Protein AF-A0A960YEF0-F1 (afdb_monomer)

pLDDT: mean 73.87, std 18.46, range [27.69, 93.06]

Radius of gyration: 26.6 Å; Cα contacts (8 Å, |Δi|>4): 154; chains: 1; bounding box: 78×54×59 Å

Solvent-accessible surface area (backbone atoms only — not comparable to full-atom values): 15861 Å² total; per-residue (Å²): 136,91,81,81,80,76,83,82,81,86,83,88,76,88,80,90,63,93,64,95,74,75,93,80,86,86,85,89,71,97,47,70,69,54,52,52,51,45,37,76,76,68,51,84,72,60,68,47,81,40,55,71,82,63,52,72,65,58,52,49,53,48,40,70,77,35,72,83,45,46,78,44,72,49,74,82,84,75,86,76,88,76,78,92,84,80,89,82,78,88,82,83,90,82,87,83,85,79,79,72,54,69,68,63,63,54,60,70,69,60,77,76,71,85,82,63,65,87,82,73,54,95,48,66,52,62,50,37,53,51,29,60,73,72,67,36,60,70,62,44,58,45,48,71,73,80,41,94,75,50,60,68,49,48,54,53,47,42,52,54,48,50,53,49,66,72,48,28,92,79,38,77,76,40,58,79,40,42,67,62,51,49,54,49,46,50,46,53,53,52,48,36,34,62,74,70,62,38,57,74,62,47,51,53,50,60,71,72,54,62,56,51,70,51,22,52,52,50,31,55,50,34,52,55,51,40,77,67,47,90,47,70,70,57,32,52,53,35,48,52,52,32,55,56,31,57,75,50,93

Nearest PDB structures (foldseek):
  1nul-assembly1_A-2  TM=4.709E-01  e=3.543E+00  Escherichia coli
  6kp5-assembly1_A-2  TM=5.194E-01  e=6.215E+00  Yersinia pestis
  6par-assembly3_E  TM=3.425E-01  e=9.352E+00  Novosphingobium aromaticivorans DSM 12444

Foldseek 3Di:
DDDDDDPDDDDDDDPVDPDPDDDDDDDDDPDLVVVVVVVVVPDDAQEAEEEPPDDPVSVVVCCVVPVNHHYHYDYDPDPDDDDDDDDDDDDDDDDDDDPPPPVVVVVVPPPPPPDCPVPPDPQLLVVLVVCVVVVVLVVNLCSLVVDPDALVSLVSSLVSLVVLLVCCVVDPVSVVCNVVSVLSSVLSVLSSCLRVVVLVVNVVVLVVADDPVSLVSLLVSLVSVLVVDPDPVNNVSSVVSNVSSVVRD

Mean predicted aligned error: 18.56 Å

Sequence (249 aa):
QHGGTRDIKYIYLNSGSESDVLPVIIYHFNTVKEIIKSSEEGNLFHHIVSDEGLHRNDMVTLKIRYPSINILILKKKIVTVQETKPKLQAIEDKDDSAVVDADKARAAEMATVNSNLNLHSENPVFLARIHLRDMELDKVKQLLFDFDLKSEDIAFIRTFLSVMLKNVNNKEELESNKDRVRTLDEIFRLAILIIDRNEDQFENELENGFSREVAYMVYTLLEKYQEQAVNIEEEIMLWEWKYRARRLM

Secondary structure (DSSP, 8-state):
-------PPP---------S---------SSHHHHHHHHHTT---SEEEEETTS-HHHHHHHHHH-TTPEEEEE---------------------------HHHHHHHHGGG--S-STTT---HHHHHHHHHHTT-HHHHHHHHHHS---HHHHHHHHHHHHHHHHTGGG-HHHHHHHHHHHHHHHHHHHHHHHHTT-HHHHHHHHHH---HHHHHHHHHHHHHHHHT--SHHHHHHHHHHHHHHHTT-

Structure (mmCIF, N/CA/C/O backbone):
data_AF-A0A960YEF0-F1
#
_entry.id   AF-A0A960YEF0-F1
#
loop_
_atom_site.group_PDB
_atom_site.id
_atom_site.type_symbol
_atom_site.label_atom_id
_atom_site.label_alt_id
_atom_site.label_comp_id
_atom_site.label_asym_id
_atom_site.label_entity_id
_atom_site.label_seq_id
_atom_site.pdbx_PDB_ins_code
_atom_site.Cartn_x
_atom_site.Cartn_y
_atom_site.Cartn_z
_atom_site.occupancy
_atom_site.B_iso_or_equiv
_atom_site.auth_seq_id
_atom_site.auth_comp_id
_atom_site.auth_asym_id
_atom_site.auth_atom_id
_atom_site.pdbx_PDB_model_num
ATOM 1 N N . GLN A 1 1 ? 56.928 16.940 -15.065 1.00 38.47 1 GLN A N 1
ATOM 2 C CA . GLN A 1 1 ? 55.451 16.949 -15.051 1.00 38.47 1 GLN A CA 1
ATOM 3 C C . GLN A 1 1 ? 54.946 16.112 -16.222 1.00 38.47 1 GLN A C 1
ATOM 5 O O . GLN A 1 1 ? 55.478 16.262 -17.309 1.00 38.47 1 GLN A O 1
ATOM 10 N N . HIS A 1 2 ? 53.962 15.253 -15.926 1.00 41.44 2 HIS A N 1
ATOM 11 C CA . HIS A 1 2 ? 53.012 14.509 -16.777 1.00 41.44 2 HIS A CA 1
ATOM 12 C C . HIS A 1 2 ? 53.488 13.502 -17.842 1.00 41.44 2 HIS A C 1
ATOM 14 O O . HIS A 1 2 ? 54.082 13.848 -18.852 1.00 41.44 2 HIS A O 1
ATOM 20 N N . GLY A 1 3 ? 53.066 12.247 -17.638 1.00 33.12 3 GLY A N 1
ATOM 21 C CA . GLY A 1 3 ? 53.085 11.154 -18.612 1.00 33.12 3 GLY A CA 1
ATOM 22 C C . GLY A 1 3 ? 52.442 9.892 -18.026 1.00 33.12 3 GLY A C 1
ATOM 23 O O . GLY A 1 3 ? 53.078 8.849 -17.974 1.00 33.12 3 GLY A O 1
ATOM 24 N N . GLY A 1 4 ? 51.231 10.010 -17.467 1.00 39.34 4 GLY A N 1
ATOM 25 C CA . GLY A 1 4 ? 50.510 8.887 -16.863 1.00 39.34 4 GLY A CA 1
ATOM 26 C C . GLY A 1 4 ? 49.963 7.949 -17.935 1.00 39.34 4 GLY A C 1
ATOM 27 O O . GLY A 1 4 ? 48.992 8.284 -18.613 1.00 39.34 4 GLY A O 1
ATOM 28 N N . THR A 1 5 ? 50.588 6.787 -18.083 1.00 43.66 5 THR A N 1
ATOM 29 C CA . THR A 1 5 ? 50.082 5.641 -18.840 1.00 43.66 5 THR A CA 1
ATOM 30 C C . THR A 1 5 ? 48.682 5.296 -18.333 1.00 43.66 5 THR A C 1
ATOM 32 O O . THR A 1 5 ? 48.502 4.914 -17.179 1.00 43.66 5 THR A O 1
ATOM 35 N N . ARG A 1 6 ? 47.659 5.476 -19.174 1.00 49.44 6 ARG A N 1
ATOM 36 C CA . ARG A 1 6 ? 46.326 4.932 -18.898 1.00 49.44 6 ARG A CA 1
ATOM 37 C C . ARG A 1 6 ? 46.429 3.417 -19.046 1.00 49.44 6 ARG A C 1
ATOM 39 O O . ARG A 1 6 ? 46.576 2.937 -20.164 1.00 49.44 6 ARG A O 1
ATOM 46 N N . ASP A 1 7 ? 46.374 2.685 -17.938 1.00 62.00 7 ASP A N 1
ATOM 47 C CA . ASP A 1 7 ? 46.278 1.224 -17.952 1.00 62.00 7 ASP A CA 1
ATOM 48 C C . ASP A 1 7 ? 44.984 0.806 -18.663 1.00 62.00 7 ASP A C 1
ATOM 50 O O . ASP A 1 7 ? 43.884 0.903 -18.111 1.00 62.00 7 ASP A O 1
ATOM 54 N N . ILE A 1 8 ? 45.110 0.368 -19.915 1.00 69.50 8 ILE A N 1
ATOM 55 C CA . ILE A 1 8 ? 44.001 -0.185 -20.693 1.00 69.50 8 ILE A CA 1
ATOM 56 C C . ILE A 1 8 ? 43.702 -1.579 -20.138 1.00 69.50 8 ILE A C 1
ATOM 58 O O . ILE A 1 8 ? 44.560 -2.461 -20.154 1.00 69.50 8 ILE A O 1
ATOM 62 N N . LYS A 1 9 ? 42.480 -1.782 -19.639 1.00 65.88 9 LYS A N 1
ATOM 63 C CA . LYS A 1 9 ? 42.000 -3.083 -19.158 1.00 65.88 9 LYS A CA 1
ATOM 64 C C . LYS A 1 9 ? 41.126 -3.729 -20.224 1.00 65.88 9 LYS A C 1
ATOM 66 O O . LYS A 1 9 ? 40.209 -3.093 -20.734 1.00 65.88 9 LYS A O 1
ATOM 71 N N . TYR A 1 10 ? 41.401 -4.994 -20.519 1.00 76.44 10 TYR A N 1
ATOM 72 C CA . TYR A 1 10 ? 40.649 -5.787 -21.488 1.00 76.44 10 TYR A CA 1
ATOM 73 C C . TYR A 1 10 ? 39.654 -6.700 -20.767 1.00 76.44 10 TYR A C 1
ATOM 75 O O . TYR A 1 10 ? 39.983 -7.289 -19.737 1.00 76.44 10 TYR A O 1
ATOM 83 N N . ILE A 1 11 ? 38.444 -6.815 -21.317 1.00 71.00 11 ILE A N 1
ATOM 84 C CA . ILE A 1 11 ? 37.409 -7.757 -20.879 1.00 71.00 11 ILE A CA 1
ATOM 85 C C . ILE A 1 11 ? 37.202 -8.740 -22.026 1.00 71.00 11 ILE A C 1
ATOM 87 O O . ILE A 1 11 ? 36.947 -8.323 -23.153 1.00 71.00 11 ILE A O 1
ATOM 91 N N . TYR A 1 12 ? 37.306 -10.032 -21.734 1.00 76.12 12 TYR A N 1
ATOM 92 C CA . TYR A 1 12 ? 37.073 -11.090 -22.709 1.00 76.12 12 TYR A CA 1
ATOM 93 C C . TYR A 1 12 ? 35.674 -11.666 -22.491 1.00 76.12 12 TYR A C 1
ATOM 95 O O . TYR A 1 12 ? 35.350 -12.115 -21.392 1.00 76.12 12 TYR A O 1
ATOM 103 N N . LEU A 1 13 ? 34.847 -11.624 -23.534 1.00 75.38 13 LEU A N 1
ATOM 104 C CA . LEU A 1 13 ? 33.495 -12.179 -23.547 1.00 75.38 13 LEU A CA 1
ATOM 105 C C . LEU A 1 13 ? 33.499 -13.426 -24.422 1.00 75.38 13 LEU A C 1
ATOM 107 O O . LEU A 1 13 ? 33.978 -13.374 -25.554 1.00 75.38 13 LEU A O 1
ATOM 111 N N . ASN A 1 14 ? 32.969 -14.535 -23.915 1.00 70.38 14 ASN A N 1
ATOM 112 C CA . ASN A 1 14 ? 32.826 -15.736 -24.726 1.00 70.38 14 ASN A CA 1
ATOM 113 C C . ASN A 1 14 ? 31.579 -15.598 -25.611 1.00 70.38 14 ASN A C 1
ATOM 115 O O . ASN A 1 14 ? 30.474 -15.436 -25.096 1.00 70.38 14 ASN A O 1
ATOM 119 N N . SER A 1 15 ? 31.758 -15.638 -26.930 1.00 68.50 15 SER A N 1
ATOM 120 C CA . SER A 1 15 ? 30.662 -15.531 -27.898 1.00 68.50 15 SER A CA 1
ATOM 121 C C . SER A 1 15 ? 29.998 -16.875 -28.209 1.00 68.50 15 SER A C 1
ATOM 123 O O . SER A 1 15 ? 28.935 -16.884 -28.823 1.00 68.50 15 SER A O 1
ATOM 125 N N . GLY A 1 16 ? 30.607 -18.003 -27.814 1.00 67.06 16 GLY A N 1
ATOM 126 C CA . GLY A 1 16 ? 30.106 -19.348 -28.121 1.00 67.06 16 GLY A CA 1
ATOM 127 C C . GLY A 1 16 ? 30.093 -19.700 -29.616 1.00 67.06 16 GLY A C 1
ATOM 128 O O . GLY A 1 16 ? 29.500 -20.705 -29.989 1.00 67.06 16 GLY A O 1
ATOM 129 N N . SER A 1 17 ? 30.723 -18.881 -30.463 1.00 68.88 17 SER A N 1
ATOM 130 C CA . SER A 1 17 ? 30.812 -19.080 -31.910 1.00 68.88 17 SER A CA 1
ATOM 131 C C . SER A 1 17 ? 32.248 -19.413 -32.311 1.00 68.88 17 SER A C 1
ATOM 133 O O . SER A 1 17 ? 33.188 -18.814 -31.795 1.00 68.88 17 SER A O 1
ATOM 135 N N . GLU A 1 18 ? 32.409 -20.335 -33.262 1.00 75.94 18 GLU A N 1
ATOM 136 C CA . GLU A 1 18 ? 33.698 -20.705 -33.870 1.00 75.94 18 GLU A CA 1
ATOM 137 C C . GLU A 1 18 ? 34.175 -19.687 -34.926 1.00 75.94 18 GLU A C 1
ATOM 139 O O . GLU A 1 18 ? 35.154 -19.923 -35.627 1.00 75.94 18 GLU A O 1
ATOM 144 N N . SER A 1 19 ? 33.479 -18.556 -35.085 1.00 73.81 19 SER A N 1
ATOM 145 C CA . SER A 1 19 ? 33.880 -17.506 -36.025 1.00 73.81 19 SER A CA 1
ATOM 146 C C . SER A 1 19 ? 35.127 -16.753 -35.561 1.00 73.81 19 SER A C 1
ATOM 148 O O . SER A 1 19 ? 35.167 -16.229 -34.450 1.00 73.81 19 SER A O 1
ATOM 150 N N . ASP A 1 20 ? 36.084 -16.586 -36.475 1.00 70.94 20 ASP A N 1
ATOM 151 C CA . ASP A 1 20 ? 37.324 -15.833 -36.239 1.00 70.94 20 ASP A CA 1
ATOM 152 C C . ASP A 1 20 ? 37.087 -14.336 -35.965 1.00 70.94 20 ASP A C 1
ATOM 154 O O . ASP A 1 20 ? 37.866 -13.692 -35.262 1.00 70.94 20 ASP A O 1
ATOM 158 N N . VAL A 1 21 ? 36.012 -13.759 -36.520 1.00 76.94 21 VAL A N 1
ATOM 159 C CA . VAL A 1 21 ? 35.647 -12.344 -36.352 1.00 76.94 21 VAL A CA 1
ATOM 160 C C . VAL A 1 21 ? 34.133 -12.201 -36.236 1.00 76.94 21 VAL A C 1
ATOM 162 O O . VAL A 1 21 ? 33.385 -12.705 -37.071 1.00 76.94 21 VAL A O 1
ATOM 165 N N . LEU A 1 22 ? 33.682 -11.458 -35.224 1.00 74.31 22 LEU A N 1
ATOM 166 C CA . LEU A 1 22 ? 32.275 -11.121 -35.004 1.00 74.31 22 LEU A CA 1
ATOM 167 C C . LEU A 1 22 ? 32.111 -9.597 -34.944 1.00 74.31 22 LEU A C 1
ATOM 169 O O . LEU A 1 22 ? 32.824 -8.946 -34.175 1.00 74.31 22 LEU A O 1
ATOM 173 N N . PRO A 1 23 ? 31.183 -9.002 -35.715 1.00 76.06 23 PRO A N 1
ATOM 174 C CA . PRO A 1 23 ? 30.850 -7.595 -35.555 1.00 76.06 23 PRO A CA 1
ATOM 175 C C . PRO A 1 23 ? 30.161 -7.385 -34.200 1.00 76.06 23 PRO A C 1
ATOM 177 O O . PRO A 1 23 ? 29.156 -8.026 -33.896 1.00 76.06 23 PRO A O 1
ATOM 180 N N . VAL A 1 24 ? 30.702 -6.479 -33.384 1.00 77.06 24 VAL A N 1
ATOM 181 C CA . VAL A 1 24 ? 30.145 -6.121 -32.072 1.00 77.06 24 VAL A CA 1
ATOM 182 C C . VAL A 1 24 ? 29.567 -4.714 -32.146 1.00 77.06 24 VAL A C 1
ATOM 184 O O . VAL A 1 24 ? 30.255 -3.780 -32.554 1.00 77.06 24 VAL A O 1
ATOM 187 N N . ILE A 1 25 ? 28.314 -4.562 -31.720 1.00 82.81 25 ILE A N 1
ATOM 188 C CA . ILE A 1 25 ? 27.664 -3.259 -31.568 1.00 82.81 25 ILE A CA 1
ATOM 189 C C . ILE A 1 25 ? 27.642 -2.919 -30.080 1.00 82.81 25 ILE A C 1
ATOM 191 O O . ILE A 1 25 ? 27.177 -3.714 -29.263 1.00 82.81 25 ILE A O 1
ATOM 195 N N . ILE A 1 26 ? 28.166 -1.744 -29.732 1.00 85.62 26 ILE A N 1
ATOM 196 C CA . ILE A 1 26 ? 28.230 -1.259 -28.353 1.00 85.62 26 ILE A CA 1
ATOM 197 C C . ILE A 1 26 ? 27.276 -0.077 -28.219 1.00 85.62 26 ILE A C 1
ATOM 199 O O . ILE A 1 26 ? 27.408 0.918 -28.930 1.00 85.62 26 ILE A O 1
ATOM 203 N N . TYR A 1 27 ? 26.340 -0.189 -27.280 1.00 85.44 27 TYR A N 1
ATOM 204 C CA . TYR A 1 27 ? 25.453 0.897 -26.884 1.00 85.44 27 TYR A CA 1
ATOM 205 C C . TYR A 1 27 ? 25.847 1.404 -25.500 1.00 85.44 27 TYR A C 1
ATOM 207 O O . TYR A 1 27 ? 26.192 0.620 -24.615 1.00 85.44 27 TYR A O 1
ATOM 215 N N . HIS A 1 28 ? 25.777 2.719 -25.320 1.00 86.69 28 HIS A N 1
ATOM 216 C CA . HIS A 1 28 ? 26.035 3.373 -24.046 1.00 86.69 28 HIS A CA 1
ATOM 217 C C . HIS A 1 28 ? 24.734 3.960 -23.518 1.00 86.69 28 HIS A C 1
ATOM 219 O O . HIS A 1 28 ? 24.110 4.783 -24.183 1.00 86.69 28 HIS A O 1
ATOM 225 N N . PHE A 1 29 ? 24.359 3.539 -22.316 1.00 85.75 29 PHE A N 1
ATOM 226 C CA . PHE A 1 29 ? 23.181 4.023 -21.611 1.00 85.75 29 PHE A CA 1
ATOM 227 C C . PHE A 1 29 ? 23.608 4.551 -20.251 1.00 85.75 29 PHE A C 1
ATOM 229 O O . PHE A 1 29 ? 24.479 3.966 -19.603 1.00 85.75 29 PHE A O 1
ATOM 236 N N . ASN A 1 30 ? 22.998 5.652 -19.822 1.00 82.00 30 ASN A N 1
ATOM 237 C CA . ASN A 1 30 ? 23.306 6.253 -18.525 1.00 82.00 30 ASN A CA 1
ATOM 238 C C . ASN A 1 30 ? 22.403 5.698 -17.424 1.00 82.00 30 ASN A C 1
ATOM 240 O O . ASN A 1 30 ? 22.767 5.725 -16.250 1.00 82.00 30 ASN A O 1
ATOM 244 N N . THR A 1 31 ? 21.224 5.196 -17.798 1.00 82.19 31 THR A N 1
ATOM 245 C CA . THR A 1 31 ? 20.222 4.692 -16.860 1.00 82.19 31 THR A CA 1
ATOM 246 C C . THR A 1 31 ? 19.644 3.351 -17.303 1.00 82.19 31 THR A C 1
ATOM 248 O O . THR A 1 31 ? 19.575 3.023 -18.485 1.00 82.19 31 THR A O 1
ATOM 251 N N . VAL A 1 32 ? 19.164 2.565 -16.338 1.00 81.62 32 VAL A N 1
ATOM 252 C CA . VAL A 1 32 ? 18.516 1.268 -16.603 1.00 81.62 32 VAL A CA 1
ATOM 253 C C . VAL A 1 32 ? 17.181 1.450 -17.334 1.00 81.62 32 VAL A C 1
ATOM 255 O O . VAL A 1 32 ? 16.820 0.625 -18.173 1.00 81.62 32 VAL A O 1
ATOM 258 N N . LYS A 1 33 ? 16.477 2.565 -17.085 1.00 81.62 33 LYS A N 1
ATOM 259 C CA . LYS A 1 33 ? 15.232 2.921 -17.787 1.00 81.62 33 LYS A CA 1
ATOM 260 C C . LYS A 1 33 ? 15.470 3.077 -19.299 1.00 81.62 33 LYS A C 1
ATOM 262 O O . LYS A 1 33 ? 14.656 2.603 -20.087 1.00 81.62 33 LYS A O 1
ATOM 267 N N . GLU A 1 34 ? 16.605 3.648 -19.711 1.00 84.56 34 GLU A N 1
ATOM 268 C CA . GLU A 1 34 ? 16.995 3.744 -21.129 1.00 84.56 34 GLU A CA 1
ATOM 269 C C . GLU A 1 34 ? 17.266 2.374 -21.762 1.00 84.56 34 GLU A C 1
ATOM 271 O O . GLU A 1 34 ? 16.840 2.136 -22.890 1.00 84.56 34 GLU A O 1
ATOM 276 N N . ILE A 1 35 ? 17.913 1.456 -21.035 1.00 85.25 35 ILE A N 1
ATOM 277 C CA . ILE A 1 35 ? 18.160 0.082 -21.511 1.00 85.25 35 ILE A CA 1
ATOM 278 C C . ILE A 1 35 ? 16.831 -0.629 -21.771 1.00 85.25 35 ILE A C 1
ATOM 280 O O . ILE A 1 35 ? 16.648 -1.276 -22.801 1.00 85.25 35 ILE A O 1
ATOM 284 N N . ILE A 1 36 ? 15.890 -0.494 -20.835 1.00 83.12 36 ILE A N 1
ATOM 285 C CA . ILE A 1 36 ? 14.567 -1.105 -20.947 1.00 83.12 36 ILE A CA 1
ATOM 286 C C . ILE A 1 36 ? 13.817 -0.531 -22.152 1.00 83.12 36 ILE A C 1
ATOM 288 O O . ILE A 1 36 ? 13.349 -1.303 -22.985 1.00 83.12 36 ILE A O 1
ATOM 292 N N . LYS A 1 37 ? 13.783 0.798 -22.293 1.00 84.62 37 LYS A N 1
ATOM 293 C CA . LYS A 1 37 ? 13.140 1.469 -23.428 1.00 84.62 37 LYS A CA 1
ATOM 294 C C . LYS A 1 37 ? 13.756 1.060 -24.771 1.00 84.62 37 LYS A C 1
ATOM 296 O O . LYS A 1 37 ? 13.036 0.746 -25.709 1.00 84.62 37 LYS A O 1
ATOM 301 N N . SER A 1 38 ? 15.085 0.999 -24.858 1.00 84.94 38 SER A N 1
ATOM 302 C CA . SER A 1 38 ? 15.787 0.594 -26.084 1.00 84.94 38 SER A CA 1
ATOM 303 C C . SER A 1 38 ? 15.503 -0.863 -26.465 1.00 84.94 38 SER A C 1
ATOM 305 O O . SER A 1 38 ? 15.458 -1.198 -27.650 1.00 84.94 38 SER A O 1
ATOM 307 N N . SER A 1 39 ? 15.267 -1.727 -25.475 1.00 81.62 39 SER A N 1
ATOM 308 C CA . SER A 1 39 ? 14.839 -3.102 -25.725 1.00 81.62 39 SER A CA 1
ATOM 309 C C . SER A 1 39 ? 13.389 -3.194 -26.201 1.00 81.62 39 SER A C 1
ATOM 311 O O . SER A 1 39 ? 13.099 -3.986 -27.094 1.00 81.62 39 SER A O 1
ATOM 313 N N . GLU A 1 40 ? 12.492 -2.361 -25.665 1.00 80.62 40 GLU A N 1
ATOM 314 C CA . GLU A 1 40 ? 11.102 -2.242 -26.138 1.00 80.62 40 GLU A CA 1
ATOM 315 C C . GLU A 1 40 ? 11.035 -1.724 -27.586 1.00 80.62 40 GLU A C 1
ATOM 317 O O . GLU A 1 40 ? 10.169 -2.135 -28.353 1.00 80.62 40 GLU A O 1
ATOM 322 N N . GLU A 1 41 ? 12.007 -0.905 -27.994 1.00 83.62 41 GLU A N 1
ATOM 323 C CA . GLU A 1 41 ? 12.211 -0.462 -29.381 1.00 83.62 41 GLU A CA 1
ATOM 324 C C . GLU A 1 41 ? 12.821 -1.552 -30.295 1.00 83.62 41 GLU A C 1
ATOM 326 O O . GLU A 1 41 ? 13.028 -1.319 -31.485 1.00 83.62 41 GLU A O 1
ATOM 331 N N . GLY A 1 42 ? 13.081 -2.756 -29.769 1.00 79.19 42 GLY A N 1
ATOM 332 C CA . GLY A 1 42 ? 13.500 -3.932 -30.537 1.00 79.19 42 GLY A CA 1
ATOM 333 C C . GLY A 1 42 ? 15.000 -4.233 -30.519 1.00 79.19 42 GLY A C 1
ATOM 334 O O . GLY A 1 42 ? 15.438 -5.151 -31.214 1.00 79.19 42 GLY A O 1
ATOM 335 N N . ASN A 1 43 ? 15.805 -3.512 -29.732 1.00 80.69 43 ASN A N 1
ATOM 336 C CA . ASN A 1 43 ? 17.229 -3.820 -29.613 1.00 80.69 43 ASN A CA 1
ATOM 337 C C . ASN A 1 43 ? 17.459 -5.014 -28.675 1.00 80.69 43 ASN A C 1
ATOM 339 O O . ASN A 1 43 ? 16.989 -5.042 -27.535 1.00 80.69 43 ASN A O 1
ATOM 343 N N . LEU A 1 44 ? 18.217 -6.007 -29.149 1.00 77.50 44 LEU A N 1
ATOM 344 C CA . LEU A 1 44 ? 18.555 -7.206 -28.383 1.00 77.50 44 LEU A CA 1
ATOM 345 C C . LEU A 1 44 ? 19.963 -7.098 -27.801 1.00 77.50 44 LEU A C 1
ATOM 347 O O . LEU A 1 44 ? 20.949 -6.942 -28.524 1.00 77.50 44 LEU A O 1
ATOM 351 N N . PHE A 1 45 ? 20.060 -7.241 -26.483 1.00 81.75 45 PHE A N 1
ATOM 352 C CA . PHE A 1 45 ? 21.326 -7.217 -25.760 1.00 81.75 45 PHE A CA 1
ATOM 353 C C . PHE A 1 45 ? 21.717 -8.630 -25.335 1.00 81.75 45 PHE A C 1
ATOM 355 O O . PHE A 1 45 ? 20.885 -9.396 -24.859 1.00 81.75 45 PHE A O 1
ATOM 362 N N . HIS A 1 46 ? 22.998 -8.964 -25.472 1.00 82.12 46 HIS A N 1
ATOM 363 C CA . HIS A 1 46 ? 23.544 -10.247 -25.010 1.00 82.12 46 HIS A CA 1
ATOM 364 C C . HIS A 1 46 ? 24.355 -10.077 -23.722 1.00 82.12 46 HIS A C 1
ATOM 366 O O . HIS A 1 46 ? 24.308 -10.913 -22.820 1.00 82.12 46 HIS A O 1
ATOM 372 N N . HIS A 1 47 ? 25.081 -8.963 -23.628 1.00 84.62 47 HIS A N 1
ATOM 373 C CA . HIS A 1 47 ? 25.954 -8.641 -22.510 1.00 84.62 47 HIS A CA 1
ATOM 374 C C . HIS A 1 47 ? 25.676 -7.215 -22.044 1.00 84.62 47 HIS A C 1
ATOM 376 O O . HIS A 1 47 ? 25.609 -6.299 -22.861 1.00 84.62 47 HIS A O 1
ATOM 382 N N . ILE A 1 48 ? 25.543 -7.032 -20.733 1.00 86.62 48 ILE A N 1
ATOM 383 C CA . ILE A 1 48 ? 25.491 -5.720 -20.087 1.00 86.62 48 ILE A CA 1
ATOM 384 C C . ILE A 1 48 ? 26.747 -5.595 -19.235 1.00 86.62 48 ILE A C 1
ATOM 386 O O . ILE A 1 48 ? 26.968 -6.398 -18.332 1.00 86.62 48 ILE A O 1
ATOM 390 N N . VAL A 1 49 ? 27.570 -4.590 -19.518 1.00 84.25 49 VAL A N 1
ATOM 391 C CA . VAL A 1 49 ? 28.745 -4.262 -18.707 1.00 84.25 49 VAL A CA 1
ATOM 392 C C . VAL A 1 49 ? 28.420 -3.016 -17.907 1.00 84.25 49 VAL A C 1
ATOM 394 O O . VAL A 1 49 ? 28.057 -1.995 -18.484 1.00 84.25 49 VAL A O 1
ATOM 397 N N . SER A 1 50 ? 28.558 -3.095 -16.589 1.00 83.12 50 SER A N 1
ATOM 398 C CA . SER A 1 50 ? 28.335 -1.957 -15.706 1.00 83.12 50 SER A CA 1
ATOM 399 C C . SER A 1 50 ? 29.453 -1.803 -14.685 1.00 83.12 50 SER A C 1
ATOM 401 O O . SER A 1 50 ? 30.118 -2.769 -14.315 1.00 83.12 50 SER A O 1
ATOM 403 N N . ASP A 1 51 ? 29.649 -0.573 -14.215 1.00 75.94 51 ASP A N 1
ATOM 404 C CA . ASP A 1 51 ? 30.474 -0.286 -13.040 1.00 75.94 51 ASP A CA 1
ATOM 405 C C . ASP A 1 51 ? 29.753 -0.743 -11.754 1.00 75.94 51 ASP A C 1
ATOM 407 O O . ASP A 1 51 ? 28.565 -1.090 -11.773 1.00 75.94 51 ASP A O 1
ATOM 411 N N . GLU A 1 52 ? 30.461 -0.706 -10.628 1.00 69.31 52 GLU A N 1
ATOM 412 C CA . GLU A 1 52 ? 29.973 -1.076 -9.288 1.00 69.31 52 GLU A CA 1
ATOM 413 C C . GLU A 1 52 ? 28.746 -0.263 -8.820 1.00 69.31 52 GLU A C 1
ATOM 415 O O . GLU A 1 52 ? 28.089 -0.632 -7.852 1.00 69.31 52 GLU A O 1
ATOM 420 N N . GLY A 1 53 ? 28.397 0.811 -9.536 1.00 65.88 53 GLY A N 1
ATOM 421 C CA . GLY A 1 53 ? 27.208 1.628 -9.292 1.00 65.88 53 GLY A CA 1
ATOM 422 C C . GLY A 1 53 ? 25.874 1.002 -9.720 1.00 65.88 53 GLY A C 1
ATOM 423 O O . GLY A 1 53 ? 24.836 1.597 -9.449 1.00 65.88 53 GLY A O 1
ATOM 424 N N . LEU A 1 54 ? 25.861 -0.167 -10.376 1.00 72.69 54 LEU A N 1
ATOM 425 C CA . LEU A 1 54 ? 24.600 -0.838 -10.712 1.00 72.69 54 LEU A CA 1
ATOM 426 C C . LEU A 1 54 ? 23.974 -1.462 -9.467 1.00 72.69 54 LEU A C 1
ATOM 428 O O . LEU A 1 54 ? 24.544 -2.367 -8.853 1.00 72.69 54 LEU A O 1
ATOM 432 N N . HIS A 1 55 ? 22.769 -1.022 -9.119 1.00 70.44 55 HIS A N 1
ATOM 433 C CA . HIS A 1 55 ? 22.066 -1.564 -7.967 1.00 70.44 55 HIS A CA 1
ATOM 434 C C . HIS A 1 55 ? 21.652 -3.024 -8.200 1.00 70.44 55 HIS A C 1
ATOM 436 O O . HIS A 1 55 ? 21.187 -3.413 -9.273 1.00 70.44 55 HIS A O 1
ATOM 442 N N . ARG A 1 56 ? 21.767 -3.852 -7.152 1.00 67.31 56 ARG A N 1
ATOM 443 C CA . ARG A 1 56 ? 21.407 -5.284 -7.199 1.00 67.31 56 ARG A CA 1
ATOM 444 C C . ARG A 1 56 ? 19.936 -5.496 -7.593 1.00 67.31 56 ARG A C 1
ATOM 446 O O . ARG A 1 56 ? 19.633 -6.484 -8.253 1.00 67.31 56 ARG A O 1
ATOM 453 N N . ASN A 1 57 ? 19.047 -4.558 -7.258 1.00 68.69 57 ASN A N 1
ATOM 454 C CA . ASN A 1 57 ? 17.639 -4.587 -7.669 1.00 68.69 57 ASN A CA 1
ATOM 455 C C . ASN A 1 57 ? 17.473 -4.405 -9.181 1.00 68.69 57 ASN A C 1
ATOM 457 O O . ASN A 1 57 ? 16.732 -5.160 -9.802 1.00 68.69 57 ASN A O 1
ATOM 461 N N . ASP A 1 58 ? 18.211 -3.478 -9.790 1.00 76.88 58 ASP A N 1
ATOM 462 C CA . ASP A 1 58 ? 18.178 -3.267 -11.239 1.00 76.88 58 ASP A CA 1
ATOM 463 C C . ASP A 1 58 ? 18.710 -4.483 -11.990 1.00 76.88 58 ASP A C 1
ATOM 465 O O . ASP A 1 58 ? 18.144 -4.894 -13.000 1.00 76.88 58 ASP A O 1
ATOM 469 N N . MET A 1 59 ? 19.754 -5.122 -11.456 1.00 76.31 59 MET A N 1
ATOM 470 C CA . MET A 1 59 ? 20.251 -6.385 -11.997 1.00 76.31 59 MET A CA 1
ATOM 471 C C . MET A 1 59 ? 19.195 -7.488 -11.957 1.00 76.31 59 MET A C 1
ATOM 473 O O . MET A 1 59 ? 19.060 -8.235 -12.923 1.00 76.31 59 MET A O 1
ATOM 477 N N . VAL A 1 60 ? 18.451 -7.599 -10.852 1.00 73.56 60 VAL A N 1
ATOM 478 C CA . VAL A 1 60 ? 17.363 -8.575 -10.718 1.00 73.56 60 VAL A CA 1
ATOM 479 C C . VAL A 1 60 ? 16.250 -8.264 -11.715 1.00 73.56 60 VAL A C 1
ATOM 481 O O . VAL A 1 60 ? 15.827 -9.163 -12.435 1.00 73.56 60 VAL A O 1
ATOM 484 N N . THR A 1 61 ? 15.832 -7.004 -11.829 1.00 77.25 61 THR A N 1
ATOM 485 C CA . THR A 1 61 ? 14.821 -6.563 -12.802 1.00 77.25 61 THR A CA 1
ATOM 486 C C . THR A 1 61 ? 15.242 -6.884 -14.234 1.00 77.25 61 THR A C 1
ATOM 488 O O . THR A 1 61 ? 14.467 -7.470 -14.993 1.00 77.25 61 THR A O 1
ATOM 491 N N . LEU A 1 62 ? 16.490 -6.573 -14.595 1.00 81.62 62 LEU A N 1
ATOM 492 C CA . LEU A 1 62 ? 17.056 -6.896 -15.903 1.00 81.62 62 LEU A CA 1
ATOM 493 C C . LEU A 1 62 ? 17.125 -8.408 -16.130 1.00 81.62 62 LEU A C 1
ATOM 495 O O . LEU A 1 62 ? 16.821 -8.862 -17.227 1.00 81.62 62 LEU A O 1
ATOM 499 N N . LYS A 1 63 ? 17.466 -9.203 -15.111 1.00 78.31 63 LYS A N 1
ATOM 500 C CA . LYS A 1 63 ? 17.564 -10.664 -15.235 1.00 78.31 63 LYS A CA 1
ATOM 501 C C . LYS A 1 63 ? 16.201 -11.355 -15.311 1.00 78.31 63 LYS A C 1
ATOM 503 O O . LYS A 1 63 ? 16.089 -12.375 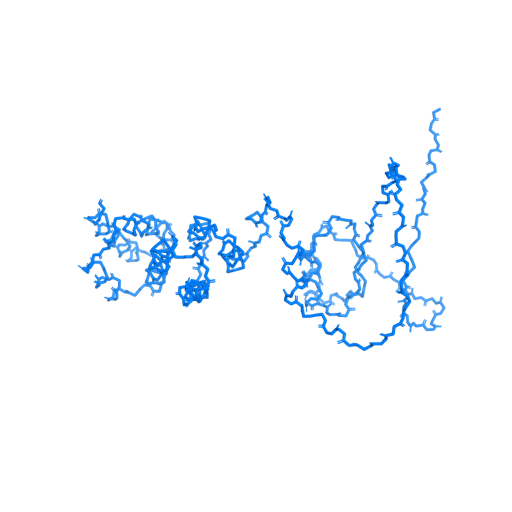-15.980 1.00 78.31 63 LYS A O 1
ATOM 508 N N . ILE A 1 64 ? 15.172 -10.805 -14.663 1.00 73.50 64 ILE A N 1
ATOM 509 C CA . ILE A 1 64 ? 13.786 -11.282 -14.781 1.00 73.50 64 ILE A CA 1
ATOM 510 C C . ILE A 1 64 ? 13.243 -10.968 -16.175 1.00 73.50 64 ILE A C 1
ATOM 512 O O . ILE A 1 64 ? 12.674 -11.843 -16.823 1.00 73.50 64 ILE A O 1
ATOM 516 N N . ARG A 1 65 ? 13.428 -9.728 -16.645 1.00 73.81 65 ARG A N 1
ATOM 517 C CA . ARG A 1 65 ? 12.916 -9.286 -17.949 1.00 73.81 65 ARG A CA 1
ATOM 518 C C . ARG A 1 65 ? 13.691 -9.907 -19.114 1.00 73.81 65 ARG A C 1
ATOM 520 O O . ARG A 1 65 ? 13.099 -10.219 -20.141 1.00 73.81 65 ARG A O 1
ATOM 527 N N . TYR A 1 66 ? 14.991 -10.134 -18.934 1.00 83.06 66 TYR A N 1
ATOM 528 C CA . TYR A 1 66 ? 15.884 -10.691 -19.946 1.00 83.06 66 TYR A CA 1
ATOM 529 C C . TYR A 1 66 ? 16.727 -11.845 -19.369 1.00 83.06 66 TYR A C 1
ATOM 531 O O . TYR A 1 66 ? 17.908 -11.674 -19.042 1.00 83.06 66 TYR A O 1
ATOM 539 N N . PRO A 1 67 ? 16.154 -13.057 -19.258 1.00 75.88 67 PRO A N 1
ATOM 540 C CA . PRO A 1 67 ? 16.828 -14.203 -18.641 1.00 75.88 67 PRO A CA 1
ATOM 541 C C . PRO A 1 67 ? 18.151 -14.586 -19.316 1.00 75.88 67 PRO A C 1
ATOM 543 O O . PRO A 1 67 ? 19.088 -15.034 -18.648 1.00 75.88 67 PRO A O 1
ATOM 546 N N . SER A 1 68 ? 18.254 -14.366 -20.628 1.00 77.75 68 SER A N 1
ATOM 547 C CA . SER A 1 68 ? 19.418 -14.686 -21.459 1.00 77.75 68 SER A CA 1
ATOM 548 C C . SER A 1 68 ? 20.565 -13.673 -21.368 1.00 77.75 68 SER A C 1
ATOM 550 O O . SER A 1 68 ? 21.648 -13.959 -21.872 1.00 77.75 68 SER A O 1
ATOM 552 N N . ILE A 1 69 ? 20.378 -12.519 -20.714 1.00 84.12 69 ILE A N 1
ATOM 553 C CA . ILE A 1 69 ? 21.424 -11.491 -20.619 1.00 84.12 69 ILE A CA 1
ATOM 554 C C . ILE A 1 69 ? 22.488 -11.869 -19.586 1.00 84.12 69 ILE A C 1
ATOM 556 O O . ILE A 1 69 ? 22.180 -12.222 -18.441 1.00 84.12 69 ILE A O 1
ATOM 560 N N . ASN A 1 70 ? 23.755 -11.706 -19.967 1.00 81.62 70 ASN A N 1
ATOM 561 C CA . ASN A 1 70 ? 24.900 -11.793 -19.064 1.00 81.62 70 ASN A CA 1
ATOM 562 C C . ASN A 1 70 ? 25.280 -10.402 -18.545 1.00 81.62 70 ASN A C 1
ATOM 564 O O . ASN A 1 70 ? 25.648 -9.524 -19.323 1.00 81.62 70 ASN A O 1
ATOM 568 N N . ILE A 1 71 ? 25.206 -10.200 -17.227 1.00 83.56 71 ILE A N 1
ATOM 569 C CA . ILE A 1 71 ? 25.561 -8.928 -16.584 1.00 83.56 71 ILE A CA 1
ATOM 570 C C 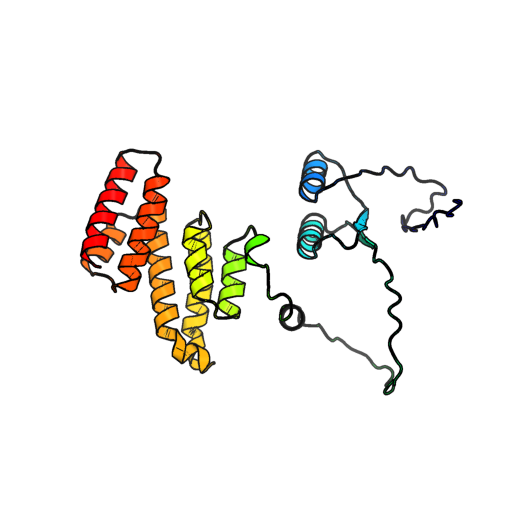. ILE A 1 71 ? 26.953 -9.051 -15.960 1.00 83.56 71 ILE A C 1
ATOM 572 O O . ILE A 1 71 ? 27.197 -9.938 -15.144 1.00 83.56 71 ILE A O 1
ATOM 576 N N . LEU A 1 72 ? 27.856 -8.145 -16.326 1.00 82.12 72 LEU A N 1
ATOM 577 C CA . LEU A 1 72 ? 29.225 -8.067 -15.829 1.00 82.12 72 LEU A CA 1
ATOM 578 C C . LEU A 1 72 ? 29.400 -6.792 -15.013 1.00 82.12 72 LEU A C 1
ATOM 580 O O . LEU A 1 72 ? 29.201 -5.693 -15.527 1.00 82.12 72 LEU A O 1
ATOM 584 N N . ILE A 1 73 ? 29.801 -6.949 -13.752 1.00 81.12 73 ILE A N 1
ATOM 585 C CA . ILE A 1 73 ? 30.082 -5.829 -12.853 1.00 81.12 73 ILE A CA 1
ATOM 586 C C . ILE A 1 73 ? 31.591 -5.629 -12.762 1.00 81.12 73 ILE A C 1
ATOM 588 O O . ILE A 1 73 ? 32.329 -6.532 -1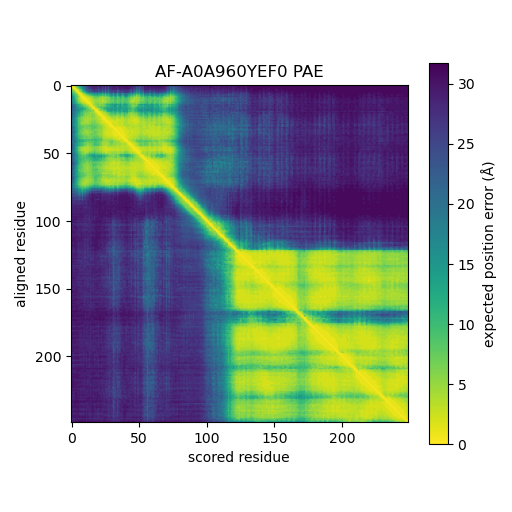2.358 1.00 81.12 73 ILE A O 1
ATOM 592 N N . LEU A 1 74 ? 32.048 -4.428 -13.087 1.00 78.12 74 LEU A N 1
ATOM 593 C CA . LEU A 1 74 ? 33.428 -4.015 -12.903 1.00 78.12 74 LEU A CA 1
ATOM 594 C C . LEU A 1 74 ? 33.614 -3.537 -11.465 1.00 78.12 74 LEU A C 1
ATOM 596 O O . LEU A 1 74 ? 33.071 -2.516 -11.068 1.00 78.12 74 LEU A O 1
ATOM 600 N N . LYS A 1 75 ? 34.391 -4.284 -10.676 1.00 73.81 75 LYS A N 1
ATOM 601 C CA . LYS A 1 75 ? 34.765 -3.877 -9.316 1.00 73.81 75 LYS A CA 1
ATOM 602 C C . LYS A 1 75 ? 36.124 -3.196 -9.320 1.00 73.81 75 LYS A C 1
ATOM 604 O O . LYS A 1 75 ? 37.096 -3.721 -9.878 1.00 73.81 75 LYS A O 1
ATOM 609 N N . LYS A 1 76 ? 36.233 -2.050 -8.647 1.00 66.06 76 LYS A N 1
ATOM 610 C CA . LYS A 1 76 ? 37.538 -1.433 -8.388 1.00 66.06 76 LYS A CA 1
ATOM 611 C C . LYS A 1 76 ? 38.225 -2.232 -7.283 1.00 66.06 76 LYS A C 1
ATOM 613 O O . LYS A 1 76 ? 37.749 -2.305 -6.159 1.00 66.06 76 LYS A O 1
ATOM 618 N N . LYS A 1 77 ? 39.360 -2.861 -7.599 1.00 54.06 77 LYS A N 1
ATOM 619 C CA . LYS A 1 77 ? 40.171 -3.579 -6.607 1.00 54.06 77 LYS A CA 1
ATOM 620 C C . LYS A 1 77 ? 40.799 -2.559 -5.651 1.00 54.06 77 LYS A C 1
ATOM 622 O O . LYS A 1 77 ? 41.843 -1.991 -5.961 1.00 54.06 77 LYS A O 1
ATOM 627 N N . ILE A 1 78 ? 40.158 -2.314 -4.511 1.00 47.00 78 ILE A N 1
ATOM 628 C CA . ILE A 1 78 ? 40.754 -1.556 -3.410 1.00 47.00 78 ILE A CA 1
ATOM 629 C C . ILE A 1 78 ? 41.785 -2.486 -2.766 1.00 47.00 78 ILE A C 1
ATOM 631 O O . ILE A 1 78 ? 41.437 -3.505 -2.172 1.00 47.00 78 ILE A O 1
ATOM 635 N N . VAL A 1 79 ? 43.071 -2.190 -2.950 1.00 44.06 79 VAL A N 1
ATOM 636 C CA . VAL A 1 79 ? 44.142 -2.862 -2.207 1.00 44.06 79 VAL A CA 1
ATOM 637 C C . VAL A 1 79 ? 44.154 -2.253 -0.810 1.00 44.06 79 VAL A C 1
ATOM 639 O O . VAL A 1 79 ? 44.898 -1.316 -0.537 1.00 44.06 79 VAL A O 1
ATOM 642 N N . THR A 1 80 ? 43.286 -2.746 0.069 1.00 37.88 80 THR A N 1
ATOM 643 C CA . THR A 1 80 ? 43.350 -2.404 1.490 1.00 37.88 80 THR A CA 1
ATOM 644 C C . THR A 1 80 ? 44.394 -3.308 2.133 1.00 37.88 80 THR A C 1
ATOM 646 O O . THR A 1 80 ? 44.180 -4.502 2.335 1.00 37.88 80 THR A O 1
ATOM 649 N N . VAL A 1 81 ? 45.567 -2.739 2.402 1.00 43.72 81 VAL A N 1
ATOM 650 C CA . VAL A 1 81 ? 46.559 -3.325 3.302 1.00 43.72 81 VAL A CA 1
ATOM 651 C C . VAL A 1 81 ? 45.993 -3.208 4.712 1.00 43.72 81 VAL A C 1
ATOM 653 O O . VAL A 1 81 ? 45.986 -2.112 5.258 1.00 43.72 81 VAL A O 1
ATOM 656 N N . GLN A 1 82 ? 45.511 -4.313 5.282 1.00 39.12 82 GLN A N 1
ATOM 657 C CA . GLN A 1 82 ? 45.407 -4.501 6.731 1.00 39.12 82 GLN A CA 1
ATOM 658 C C . GLN A 1 82 ? 45.364 -6.004 7.074 1.00 39.12 82 GLN A C 1
ATOM 660 O O . GLN A 1 82 ? 44.384 -6.702 6.847 1.00 39.12 82 GLN A O 1
ATOM 665 N N . GLU A 1 83 ? 46.527 -6.458 7.551 1.00 34.22 83 GLU A N 1
ATOM 666 C CA . GLU A 1 83 ? 46.756 -7.357 8.693 1.00 34.22 83 GLU A CA 1
ATOM 667 C C . GLU A 1 83 ? 46.256 -8.824 8.656 1.00 34.22 83 GLU A C 1
ATOM 669 O O . GLU A 1 83 ? 45.122 -9.167 8.965 1.00 34.22 83 GLU A O 1
ATOM 674 N N . THR A 1 84 ? 47.217 -9.720 8.371 1.00 34.84 84 THR A N 1
ATOM 675 C CA . THR A 1 84 ? 47.570 -10.930 9.161 1.00 34.84 84 THR A CA 1
ATOM 676 C C . THR A 1 84 ? 46.741 -11.134 10.439 1.00 34.84 84 THR A C 1
ATOM 678 O O . THR A 1 84 ? 46.867 -10.326 11.350 1.00 34.84 84 THR A O 1
ATOM 681 N N . LYS A 1 85 ? 45.951 -12.198 10.650 1.00 31.56 85 LYS A N 1
ATOM 682 C CA . LYS A 1 85 ? 46.223 -13.662 10.731 1.00 31.56 85 LYS A CA 1
ATOM 683 C C . LYS A 1 85 ? 44.905 -14.331 11.226 1.00 31.56 85 LYS A C 1
ATOM 685 O O . LYS A 1 85 ? 44.065 -13.615 11.758 1.00 31.56 85 LYS A O 1
ATOM 690 N N . PRO A 1 86 ? 44.780 -15.670 11.320 1.00 35.91 86 PRO A N 1
ATOM 691 C CA . PRO A 1 86 ? 45.233 -16.740 10.441 1.00 35.91 86 PRO A CA 1
ATOM 692 C C . PRO A 1 86 ? 44.065 -17.658 10.002 1.00 35.91 86 PRO A C 1
ATOM 694 O O . PRO A 1 86 ? 42.995 -17.707 10.601 1.00 35.91 86 PRO A O 1
ATOM 697 N N . LYS A 1 87 ? 44.323 -18.439 8.952 1.00 37.22 87 LYS A N 1
ATOM 698 C CA . LYS A 1 87 ? 43.490 -19.548 8.475 1.00 37.22 87 LYS A CA 1
ATOM 699 C C . LYS A 1 87 ? 43.286 -20.607 9.567 1.00 37.22 87 LYS A C 1
ATOM 701 O O . LYS A 1 87 ? 44.271 -21.095 10.120 1.00 37.22 87 LYS A O 1
ATOM 706 N N . LEU A 1 88 ? 42.046 -21.055 9.754 1.00 34.06 88 LEU A N 1
ATOM 707 C CA . LEU A 1 88 ? 41.733 -22.374 10.305 1.00 34.06 88 LEU A CA 1
ATOM 708 C C . LEU A 1 88 ? 41.076 -23.220 9.207 1.00 34.06 88 LEU A C 1
ATOM 710 O O . LEU A 1 88 ? 39.906 -23.067 8.891 1.00 34.06 88 LEU A O 1
ATOM 714 N N . GLN A 1 89 ? 41.957 -24.011 8.595 1.00 30.64 89 GLN A N 1
ATOM 715 C CA . GLN A 1 89 ? 41.826 -25.412 8.189 1.00 30.64 89 GLN A CA 1
ATOM 716 C C . GLN A 1 89 ? 40.641 -25.863 7.322 1.00 30.64 89 GLN A C 1
ATOM 718 O O . GLN A 1 89 ? 39.472 -25.786 7.674 1.00 30.64 89 GLN A O 1
ATOM 723 N N . ALA A 1 90 ? 41.055 -26.434 6.191 1.00 33.50 90 ALA A N 1
ATOM 724 C CA . ALA A 1 90 ? 40.294 -27.263 5.285 1.00 33.50 90 ALA A CA 1
ATOM 725 C C . ALA A 1 90 ? 39.699 -28.495 5.980 1.00 33.50 90 ALA A C 1
ATOM 727 O O . ALA A 1 90 ? 40.369 -29.143 6.785 1.00 33.50 90 ALA A O 1
ATOM 728 N N . ILE A 1 91 ? 38.488 -28.853 5.562 1.00 32.44 91 ILE A N 1
ATOM 729 C CA . ILE A 1 91 ? 38.041 -30.240 5.473 1.00 32.44 91 ILE A CA 1
ATOM 730 C C . ILE A 1 91 ? 37.518 -30.408 4.045 1.00 32.44 91 ILE A C 1
ATOM 732 O O . ILE A 1 91 ? 36.670 -29.638 3.595 1.00 32.44 91 ILE A O 1
ATOM 736 N N . GLU A 1 92 ? 38.126 -31.353 3.337 1.00 30.44 92 GLU A N 1
ATOM 737 C CA . GLU A 1 92 ? 37.834 -31.759 1.965 1.00 30.44 92 GLU A CA 1
ATOM 738 C C . GLU A 1 92 ? 36.535 -32.582 1.880 1.00 30.44 92 GLU A C 1
ATOM 740 O O . GLU A 1 92 ? 36.228 -33.372 2.770 1.00 30.44 92 GLU A O 1
ATOM 745 N N . ASP A 1 93 ? 35.815 -32.359 0.778 1.00 34.69 93 ASP A N 1
ATOM 746 C CA . ASP A 1 93 ? 35.009 -33.276 -0.038 1.00 34.69 93 ASP A CA 1
ATOM 747 C C . ASP A 1 93 ? 34.212 -34.423 0.616 1.00 34.69 93 ASP A C 1
ATOM 749 O O . ASP A 1 93 ? 34.768 -35.446 1.024 1.00 34.69 93 ASP A O 1
ATOM 753 N N . LYS A 1 94 ? 32.872 -34.325 0.515 1.00 30.50 94 LYS A N 1
ATOM 754 C CA . LYS A 1 94 ? 31.999 -35.352 -0.103 1.00 30.50 94 LYS A CA 1
ATOM 755 C C . LYS A 1 94 ? 30.524 -34.915 -0.196 1.00 30.50 94 LYS A C 1
ATOM 757 O O . LYS A 1 94 ? 29.898 -34.661 0.822 1.00 30.50 94 LYS A O 1
ATOM 762 N N . ASP A 1 95 ? 30.058 -34.871 -1.444 1.00 29.45 95 ASP A N 1
ATOM 763 C CA . ASP A 1 95 ? 28.720 -35.082 -2.027 1.00 29.45 95 ASP A CA 1
ATOM 764 C C . ASP A 1 95 ? 27.394 -34.668 -1.348 1.00 29.45 95 ASP A C 1
ATOM 766 O O . ASP A 1 95 ? 27.154 -34.816 -0.155 1.00 29.45 95 ASP A O 1
ATOM 770 N N . ASP A 1 96 ? 26.488 -34.300 -2.263 1.00 27.69 96 ASP A N 1
ATOM 771 C CA . ASP A 1 96 ? 25.024 -34.352 -2.221 1.00 27.69 96 ASP A CA 1
ATOM 772 C C . ASP A 1 96 ? 24.214 -33.178 -1.636 1.00 27.69 96 ASP A C 1
ATOM 774 O O . ASP A 1 96 ? 23.852 -33.097 -0.466 1.00 27.69 96 ASP A O 1
ATOM 778 N N . SER A 1 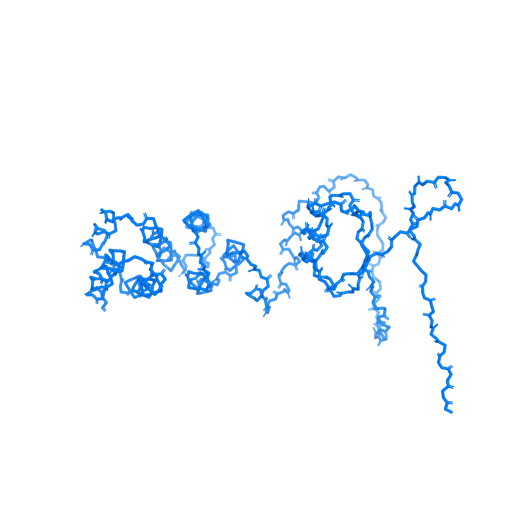97 ? 23.708 -32.366 -2.574 1.00 37.00 97 SER A N 1
ATOM 779 C CA . SER A 1 97 ? 22.338 -31.827 -2.562 1.00 37.00 97 SER A CA 1
ATOM 780 C C . SER A 1 97 ? 21.923 -30.926 -1.390 1.00 37.00 97 SER A C 1
ATOM 782 O O . SER A 1 97 ? 20.871 -31.105 -0.782 1.00 37.00 97 SER A O 1
ATOM 784 N N . ALA A 1 98 ? 22.660 -29.847 -1.139 1.00 33.25 98 ALA A N 1
ATOM 785 C CA . ALA A 1 98 ? 22.067 -28.707 -0.447 1.00 33.25 98 ALA A CA 1
ATOM 786 C C . ALA A 1 98 ? 21.317 -27.844 -1.471 1.00 33.25 98 ALA A C 1
ATOM 788 O O . ALA A 1 98 ? 21.869 -26.899 -2.038 1.00 33.25 98 ALA A O 1
ATOM 789 N N . VAL A 1 99 ? 20.041 -28.167 -1.710 1.00 42.09 99 VAL A N 1
ATOM 790 C CA . VAL A 1 99 ? 19.069 -27.159 -2.148 1.00 42.09 99 VAL A CA 1
ATOM 791 C C . VAL A 1 99 ? 19.104 -26.077 -1.074 1.00 42.09 99 VAL A C 1
ATOM 793 O O . VAL A 1 99 ? 18.525 -26.215 0.001 1.00 42.09 99 VAL A O 1
ATOM 796 N N . VAL A 1 100 ? 19.891 -25.034 -1.321 1.00 39.34 100 VAL A N 1
ATOM 797 C CA . VAL A 1 100 ? 19.885 -23.826 -0.509 1.00 39.34 100 VAL A CA 1
ATOM 798 C C . VAL A 1 100 ? 18.512 -23.209 -0.690 1.00 39.34 100 VAL A C 1
ATOM 800 O O . VAL A 1 100 ? 18.228 -22.608 -1.724 1.00 39.34 100 VAL A O 1
ATOM 803 N N . ASP A 1 101 ? 17.648 -23.421 0.301 1.00 42.28 101 ASP A N 1
ATOM 804 C CA . ASP A 1 101 ? 16.339 -22.790 0.376 1.00 42.28 101 ASP A CA 1
ATOM 805 C C . ASP A 1 101 ? 16.532 -21.289 0.147 1.00 42.28 101 ASP A C 1
ATOM 807 O O . ASP A 1 101 ? 17.125 -20.578 0.970 1.00 42.28 101 ASP A O 1
ATOM 811 N N . ALA A 1 102 ? 16.075 -20.817 -1.015 1.00 48.84 102 ALA A N 1
ATOM 812 C CA . ALA A 1 102 ? 16.274 -19.446 -1.474 1.00 48.84 102 ALA A CA 1
ATOM 813 C C . ALA A 1 102 ? 15.711 -18.426 -0.470 1.00 48.84 102 ALA A C 1
ATOM 815 O O . ALA A 1 102 ? 16.150 -17.277 -0.432 1.00 48.84 102 ALA A O 1
ATOM 816 N N . ASP A 1 103 ? 14.788 -18.857 0.388 1.00 45.94 103 ASP A N 1
ATOM 817 C CA . ASP A 1 103 ? 14.201 -18.048 1.448 1.00 45.94 103 ASP A CA 1
ATOM 818 C C . ASP A 1 103 ? 15.125 -17.869 2.661 1.00 45.94 103 ASP A C 1
ATOM 820 O O . ASP A 1 103 ? 15.118 -16.804 3.282 1.00 45.94 103 ASP A O 1
ATOM 824 N N . LYS A 1 104 ? 16.000 -18.838 2.960 1.00 45.94 104 LYS A N 1
ATOM 825 C CA . LYS A 1 104 ? 16.942 -18.749 4.089 1.00 45.94 104 LYS A CA 1
ATOM 826 C C . LYS A 1 104 ? 18.179 -17.916 3.738 1.00 45.94 104 LYS A C 1
ATOM 828 O O . LYS A 1 104 ? 18.655 -17.149 4.572 1.00 45.94 104 LYS A O 1
ATOM 833 N N . ALA A 1 105 ? 18.639 -17.990 2.486 1.00 43.62 105 ALA A N 1
ATOM 834 C CA . ALA A 1 105 ? 19.729 -17.151 1.972 1.00 43.62 105 ALA A CA 1
ATOM 835 C C . ALA A 1 105 ? 19.305 -15.680 1.764 1.00 43.62 105 ALA A C 1
ATOM 837 O O . ALA A 1 105 ? 20.105 -14.770 1.973 1.00 43.62 105 ALA A O 1
ATOM 838 N N . ARG A 1 106 ? 18.030 -15.423 1.432 1.00 46.91 106 ARG A N 1
ATOM 839 C CA . ARG A 1 106 ? 17.464 -14.061 1.350 1.00 46.91 106 ARG A CA 1
ATOM 840 C C . ARG A 1 106 ? 17.359 -13.365 2.709 1.00 46.91 106 ARG A C 1
ATOM 842 O O . ARG A 1 106 ? 17.519 -12.151 2.780 1.00 46.91 106 ARG A O 1
ATOM 849 N N . ALA A 1 107 ? 17.085 -14.112 3.778 1.00 45.00 107 ALA A N 1
ATOM 850 C CA . ALA A 1 107 ? 16.839 -13.542 5.101 1.00 45.00 107 ALA A CA 1
ATOM 851 C C . ALA A 1 107 ? 18.117 -13.050 5.807 1.00 45.00 107 ALA A C 1
ATOM 853 O O . ALA A 1 107 ? 18.067 -12.051 6.520 1.00 45.00 107 ALA A O 1
ATOM 854 N N . ALA A 1 108 ? 19.257 -13.718 5.596 1.00 44.12 108 ALA A N 1
ATOM 855 C CA . ALA A 1 108 ? 20.503 -13.403 6.299 1.00 44.12 108 ALA A CA 1
ATOM 856 C C . ALA A 1 108 ? 21.282 -12.215 5.696 1.00 44.12 108 ALA A C 1
ATOM 858 O O . ALA A 1 108 ? 21.940 -11.486 6.433 1.00 44.12 108 ALA A O 1
ATOM 859 N N . GLU A 1 109 ? 21.194 -11.972 4.380 1.00 41.34 109 GLU A N 1
ATOM 860 C CA . GLU A 1 109 ? 21.947 -10.886 3.720 1.00 41.34 109 GLU A CA 1
ATOM 861 C C . GLU A 1 109 ? 21.256 -9.509 3.777 1.00 41.34 109 GLU A C 1
ATOM 863 O O . GLU A 1 109 ? 21.908 -8.492 3.556 1.00 41.34 109 GLU A O 1
ATOM 868 N N . MET A 1 110 ? 19.954 -9.437 4.086 1.00 46.59 110 MET A N 1
ATOM 869 C CA . MET A 1 110 ? 19.189 -8.175 4.072 1.00 46.59 110 MET A CA 1
ATOM 870 C C . MET A 1 110 ? 19.190 -7.414 5.407 1.00 46.59 110 MET A C 1
ATOM 872 O O . MET A 1 110 ? 18.693 -6.293 5.458 1.00 46.59 110 MET A O 1
ATOM 876 N N . ALA A 1 111 ? 19.758 -7.987 6.471 1.00 43.41 111 ALA A N 1
ATOM 877 C CA . ALA A 1 111 ? 19.828 -7.358 7.794 1.00 43.41 111 ALA A CA 1
ATOM 878 C C . ALA A 1 111 ? 20.840 -6.191 7.879 1.00 43.41 111 ALA A C 1
ATOM 880 O O . ALA A 1 111 ? 20.922 -5.516 8.901 1.00 43.41 111 ALA A O 1
ATOM 881 N N . THR A 1 112 ? 21.618 -5.937 6.820 1.00 42.50 112 THR A N 1
ATOM 882 C CA . THR A 1 112 ? 22.693 -4.927 6.802 1.00 42.50 112 THR A CA 1
ATOM 883 C C . THR A 1 112 ? 22.356 -3.652 6.017 1.00 42.50 112 THR A C 1
ATOM 885 O O . THR A 1 112 ? 23.134 -2.701 6.050 1.00 42.50 112 THR A O 1
ATOM 888 N N . VAL A 1 113 ? 21.202 -3.576 5.339 1.00 46.03 113 VAL A N 1
ATOM 889 C CA . VAL A 1 113 ? 20.842 -2.461 4.431 1.00 46.03 113 VAL A CA 1
ATOM 890 C C . VAL A 1 113 ? 19.832 -1.522 5.098 1.00 46.03 113 VAL A C 1
ATOM 892 O O . VAL A 1 113 ? 18.703 -1.368 4.646 1.00 46.03 113 VAL A O 1
ATOM 895 N N . ASN A 1 114 ? 20.221 -0.917 6.219 1.00 43.44 114 ASN A N 1
ATOM 896 C CA . ASN A 1 114 ? 19.283 -0.264 7.136 1.00 43.44 114 ASN A CA 1
ATOM 897 C C . ASN A 1 114 ? 19.223 1.273 7.045 1.00 43.44 114 ASN A C 1
ATOM 899 O O . ASN A 1 114 ? 19.057 1.933 8.065 1.00 43.44 114 ASN A O 1
ATOM 903 N N . SER A 1 115 ? 19.364 1.893 5.865 1.00 40.31 115 SER A N 1
ATOM 904 C CA . SER A 1 115 ? 19.319 3.370 5.830 1.00 40.31 115 SER A CA 1
ATOM 905 C C . SER A 1 115 ? 18.645 4.089 4.664 1.00 40.31 115 SER A C 1
ATOM 907 O O . SER A 1 115 ? 18.425 5.279 4.822 1.00 40.31 115 SER A O 1
ATOM 909 N N . ASN A 1 116 ? 18.229 3.459 3.555 1.00 43.88 116 ASN A N 1
ATOM 910 C CA . ASN A 1 116 ? 17.587 4.209 2.447 1.00 43.88 116 ASN A CA 1
ATOM 911 C C . ASN A 1 116 ? 16.558 3.399 1.634 1.00 43.88 116 ASN A C 1
ATOM 913 O O . ASN A 1 116 ? 16.492 3.506 0.412 1.00 43.88 116 ASN A O 1
ATOM 917 N N . LEU A 1 117 ? 15.753 2.554 2.280 1.00 47.31 117 LEU A N 1
ATOM 918 C CA . LEU A 1 117 ? 14.777 1.724 1.563 1.00 47.31 117 LEU A CA 1
ATOM 919 C C . LEU A 1 117 ? 13.611 2.546 0.967 1.00 47.31 117 LEU A C 1
ATOM 921 O O . LEU A 1 117 ? 13.200 2.289 -0.163 1.00 47.31 117 LEU A O 1
ATOM 925 N N . ASN A 1 118 ? 13.148 3.581 1.679 1.00 44.66 118 ASN A N 1
ATOM 926 C CA . ASN A 1 118 ? 12.019 4.429 1.263 1.00 44.66 118 ASN A CA 1
ATOM 927 C C . ASN A 1 118 ? 12.337 5.311 0.043 1.00 44.66 118 ASN A C 1
ATOM 929 O O . ASN A 1 118 ? 11.423 5.778 -0.621 1.00 44.66 118 ASN A O 1
ATOM 933 N N . LEU A 1 119 ? 13.619 5.532 -0.270 1.00 44.75 119 LEU A N 1
ATOM 934 C CA . LEU A 1 119 ? 14.044 6.426 -1.353 1.00 44.75 119 LEU A CA 1
ATOM 935 C C . LEU A 1 119 ? 14.140 5.721 -2.722 1.00 44.75 119 LEU A C 1
ATOM 937 O O . LEU A 1 119 ? 14.278 6.386 -3.746 1.00 44.75 119 LEU A O 1
ATOM 941 N N . HIS A 1 120 ? 14.108 4.382 -2.758 1.00 42.34 120 HIS A N 1
ATOM 942 C CA . HIS A 1 120 ? 14.525 3.615 -3.943 1.00 42.34 120 HIS A CA 1
ATOM 943 C C . HIS A 1 120 ? 13.590 2.467 -4.361 1.00 42.34 120 HIS A C 1
ATOM 945 O O . HIS A 1 120 ? 13.863 1.811 -5.366 1.00 42.34 120 HIS A O 1
ATOM 951 N N . SER A 1 121 ? 12.499 2.204 -3.636 1.00 50.91 121 SER A N 1
ATOM 952 C CA . SER A 1 121 ? 11.485 1.223 -4.049 1.00 50.91 121 SER A CA 1
ATOM 953 C C . SER A 1 121 ? 10.214 1.938 -4.502 1.00 50.91 121 SER A C 1
ATOM 955 O O . SER A 1 121 ? 9.478 2.460 -3.675 1.00 50.91 121 SER A O 1
ATOM 957 N N . GLU A 1 122 ? 9.927 1.912 -5.808 1.00 64.81 122 GLU A N 1
ATOM 958 C CA . GLU A 1 122 ? 8.665 2.419 -6.383 1.00 64.81 122 GLU A CA 1
ATOM 959 C C . GLU A 1 122 ? 7.461 1.493 -6.062 1.00 64.81 122 GLU A C 1
ATOM 961 O O . GLU A 1 122 ? 6.326 1.831 -6.380 1.00 64.81 122 GLU A O 1
ATOM 966 N N . ASN A 1 123 ? 7.678 0.322 -5.436 1.00 80.06 123 ASN A N 1
ATOM 967 C CA . ASN A 1 123 ? 6.608 -0.624 -5.097 1.00 80.06 123 ASN A CA 1
ATOM 968 C C . ASN A 1 123 ? 6.210 -0.541 -3.602 1.00 80.06 123 ASN A C 1
ATOM 970 O O . ASN A 1 123 ? 6.987 -0.988 -2.744 1.00 80.06 123 ASN A O 1
ATOM 974 N N . PRO A 1 124 ? 4.998 -0.049 -3.278 1.00 83.44 124 PRO A N 1
ATOM 975 C CA . PRO A 1 124 ? 4.546 0.142 -1.899 1.00 83.44 124 PRO A CA 1
ATOM 976 C C . PRO A 1 124 ? 4.275 -1.172 -1.157 1.00 83.44 124 PRO A C 1
ATOM 978 O O . PRO A 1 124 ? 4.519 -1.277 0.044 1.00 83.44 124 PRO A O 1
ATOM 981 N N . VAL A 1 125 ? 3.836 -2.213 -1.864 1.00 85.56 125 VAL A N 1
ATOM 982 C CA . VAL A 1 125 ? 3.566 -3.535 -1.284 1.00 85.56 125 VAL A CA 1
ATOM 983 C C . VAL A 1 125 ? 4.857 -4.193 -0.797 1.00 85.56 125 VAL A C 1
ATOM 985 O O . VAL A 1 125 ? 4.901 -4.818 0.268 1.00 85.56 125 VAL A O 1
ATOM 988 N N . PHE A 1 126 ? 5.938 -4.035 -1.562 1.00 83.31 126 PHE A N 1
ATOM 989 C CA . PHE A 1 126 ? 7.252 -4.536 -1.172 1.00 83.31 126 PHE A CA 1
ATOM 990 C C . PHE A 1 126 ? 7.806 -3.794 0.051 1.00 83.31 126 PHE A C 1
ATOM 992 O O . PHE A 1 126 ? 8.302 -4.439 0.978 1.00 83.31 126 PHE A O 1
ATOM 999 N N . LEU A 1 127 ? 7.665 -2.464 0.085 1.00 84.06 127 LEU A N 1
ATOM 1000 C CA . LEU A 1 127 ? 8.045 -1.647 1.240 1.00 84.06 127 LEU A CA 1
ATOM 1001 C C . LEU A 1 127 ? 7.279 -2.063 2.493 1.00 84.06 127 LEU A C 1
ATOM 1003 O O . LEU A 1 127 ? 7.892 -2.323 3.528 1.00 84.06 127 LEU A O 1
ATOM 1007 N N . ALA A 1 128 ? 5.959 -2.228 2.380 1.00 86.38 128 ALA A N 1
ATOM 1008 C CA . ALA A 1 128 ? 5.124 -2.688 3.480 1.00 86.38 128 ALA A CA 1
ATOM 1009 C C . ALA A 1 128 ? 5.616 -4.025 4.041 1.00 86.38 128 ALA A C 1
ATOM 1011 O O 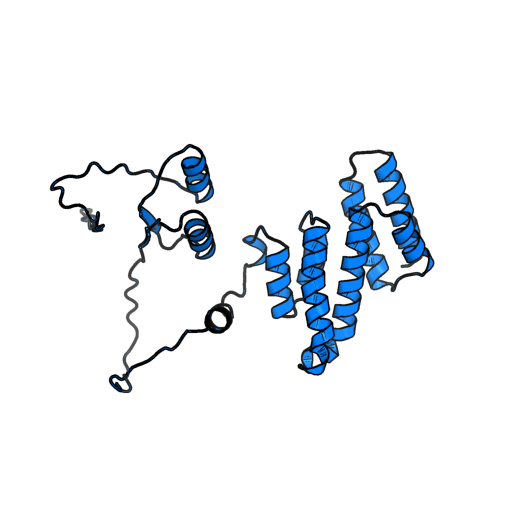. ALA A 1 128 ? 5.748 -4.169 5.252 1.00 86.38 128 ALA A O 1
ATOM 1012 N N . ARG A 1 129 ? 5.963 -4.993 3.181 1.00 83.62 129 ARG A N 1
ATOM 1013 C CA . ARG A 1 129 ? 6.497 -6.288 3.627 1.00 83.62 129 ARG A CA 1
ATOM 1014 C C . ARG A 1 129 ? 7.786 -6.142 4.437 1.00 83.62 129 ARG A C 1
ATOM 1016 O O . ARG A 1 129 ? 7.953 -6.856 5.425 1.00 83.62 129 ARG A O 1
ATOM 1023 N N . ILE A 1 130 ? 8.700 -5.268 4.014 1.00 81.88 130 ILE A N 1
ATOM 1024 C CA . ILE A 1 130 ? 9.968 -5.064 4.723 1.00 81.88 130 ILE A CA 1
ATOM 1025 C C . ILE A 1 130 ? 9.723 -4.376 6.064 1.00 81.88 130 ILE A C 1
ATOM 1027 O O . ILE A 1 130 ? 10.134 -4.907 7.092 1.00 81.88 130 ILE A O 1
ATOM 1031 N N . HIS A 1 131 ? 8.975 -3.273 6.076 1.00 83.75 131 HIS A N 1
ATOM 1032 C CA . HIS A 1 131 ? 8.662 -2.562 7.315 1.00 83.75 131 HIS A CA 1
ATOM 1033 C C . HIS A 1 131 ? 7.894 -3.436 8.310 1.00 83.75 131 HIS A C 1
ATOM 1035 O O . HIS A 1 131 ? 8.188 -3.407 9.499 1.00 83.75 131 HIS A O 1
ATOM 1041 N N . LEU A 1 132 ? 6.960 -4.271 7.843 1.00 85.94 132 LEU A N 1
ATOM 1042 C CA . LEU A 1 132 ? 6.236 -5.213 8.701 1.00 85.94 132 LEU A CA 1
ATOM 1043 C C . LEU A 1 132 ? 7.139 -6.304 9.280 1.00 85.94 132 LEU A C 1
ATOM 1045 O O . LEU A 1 132 ? 6.959 -6.697 10.431 1.00 85.94 132 LEU A O 1
ATOM 1049 N N . ARG A 1 133 ? 8.125 -6.786 8.515 1.00 83.06 133 ARG A N 1
ATOM 1050 C CA . ARG A 1 133 ? 9.120 -7.743 9.018 1.00 83.06 133 ARG A CA 1
ATOM 1051 C C . ARG A 1 133 ? 9.977 -7.126 10.121 1.00 83.06 133 ARG A C 1
ATOM 1053 O O . ARG A 1 133 ? 10.252 -7.800 11.110 1.00 83.06 133 ARG A O 1
ATOM 1060 N N . ASP A 1 134 ? 10.364 -5.869 9.941 1.00 81.75 134 ASP A N 1
ATOM 1061 C CA . ASP A 1 134 ? 11.235 -5.134 10.858 1.00 81.75 134 ASP A CA 1
ATOM 1062 C C . ASP A 1 134 ? 10.424 -4.430 11.977 1.00 81.75 134 ASP A C 1
ATOM 1064 O O . ASP A 1 134 ? 10.976 -3.681 12.778 1.00 81.75 134 ASP A O 1
ATOM 1068 N N . MET A 1 135 ? 9.111 -4.706 12.063 1.00 83.75 135 MET A N 1
ATOM 1069 C CA . MET A 1 135 ? 8.153 -4.159 13.041 1.00 83.75 135 MET A CA 1
ATOM 1070 C C . MET A 1 135 ? 8.028 -2.623 13.040 1.00 83.75 135 MET A C 1
ATOM 1072 O O . MET A 1 135 ? 7.577 -2.013 14.010 1.00 83.75 135 MET A O 1
ATOM 1076 N N . GLU A 1 136 ? 8.344 -1.980 11.918 1.00 85.56 136 GLU A N 1
ATOM 1077 C CA . GLU A 1 136 ? 8.270 -0.531 11.717 1.00 85.56 136 GLU A CA 1
ATOM 1078 C C . GLU A 1 136 ? 6.853 -0.086 11.303 1.00 85.56 136 GLU A C 1
ATOM 1080 O O . GLU A 1 136 ? 6.634 0.438 10.209 1.00 85.56 136 GLU A O 1
ATOM 1085 N N . LEU A 1 137 ? 5.863 -0.298 12.180 1.00 88.25 137 LEU A N 1
ATOM 1086 C CA . LEU A 1 137 ? 4.440 -0.051 11.881 1.00 88.25 137 LEU A CA 1
ATOM 1087 C C . LEU A 1 137 ? 4.144 1.396 11.452 1.00 88.25 137 LEU A C 1
ATOM 1089 O O . LEU A 1 137 ? 3.282 1.620 10.606 1.00 88.25 137 LEU A O 1
ATOM 1093 N N . ASP A 1 138 ? 4.869 2.373 11.996 1.00 86.44 138 ASP A N 1
ATOM 1094 C CA . ASP A 1 138 ? 4.681 3.786 11.654 1.00 86.44 138 ASP A CA 1
ATOM 1095 C C . ASP A 1 138 ? 5.101 4.094 10.208 1.00 86.44 138 ASP A C 1
ATOM 1097 O O . ASP A 1 138 ? 4.447 4.889 9.537 1.00 86.44 138 ASP A O 1
ATOM 1101 N N . LYS A 1 139 ? 6.116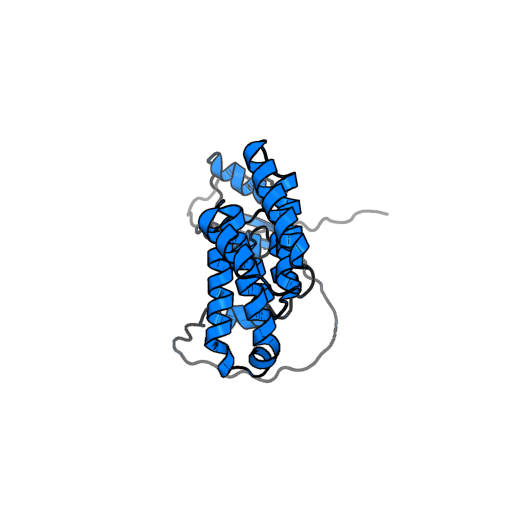 3.401 9.672 1.00 85.62 139 LYS A N 1
ATOM 1102 C CA . LYS A 1 139 ? 6.482 3.531 8.252 1.00 85.62 139 LYS A CA 1
ATOM 1103 C C . LYS A 1 139 ? 5.453 2.871 7.345 1.00 85.62 139 LYS A C 1
ATOM 1105 O O . LYS A 1 139 ? 5.156 3.395 6.282 1.00 85.62 139 LYS A O 1
ATOM 1110 N N . VAL A 1 140 ? 4.853 1.760 7.778 1.00 87.88 140 VAL A N 1
ATOM 1111 C CA . VAL A 1 140 ? 3.745 1.128 7.041 1.00 87.88 140 VAL A CA 1
ATOM 1112 C C . VAL A 1 140 ? 2.541 2.070 6.975 1.00 87.88 140 VAL A C 1
ATOM 1114 O O . VAL A 1 140 ? 1.936 2.193 5.916 1.00 87.88 140 VAL A O 1
ATOM 1117 N N . LYS A 1 141 ? 2.229 2.786 8.067 1.00 88.25 141 LYS A N 1
ATOM 1118 C CA . LYS A 1 141 ? 1.192 3.835 8.077 1.00 88.25 141 LYS A CA 1
ATOM 1119 C C . LYS A 1 141 ? 1.483 4.937 7.057 1.00 88.25 141 LYS A C 1
ATOM 1121 O O . LYS A 1 141 ? 0.574 5.349 6.345 1.00 88.25 141 LYS A O 1
ATOM 1126 N N . GLN A 1 142 ? 2.733 5.397 6.979 1.00 86.44 142 GLN A N 1
ATOM 1127 C CA . GLN A 1 142 ? 3.146 6.464 6.058 1.00 86.44 142 GLN A CA 1
ATOM 1128 C C . GLN A 1 142 ? 2.912 6.111 4.584 1.00 86.44 142 GLN A C 1
ATOM 1130 O O . GLN A 1 142 ? 2.574 6.996 3.804 1.00 86.44 142 GLN A O 1
ATOM 1135 N N . LEU A 1 143 ? 2.969 4.825 4.215 1.00 88.44 143 LEU A N 1
ATOM 1136 C CA . LEU A 1 143 ? 2.738 4.386 2.833 1.00 88.44 143 LEU A CA 1
ATOM 1137 C C . LEU A 1 143 ? 1.374 4.815 2.273 1.00 88.44 143 LEU A C 1
ATOM 1139 O O . LEU A 1 143 ? 1.269 5.050 1.074 1.00 88.44 143 LEU A O 1
ATOM 1143 N N . LEU A 1 144 ? 0.345 4.940 3.119 1.00 87.75 144 LEU A N 1
ATOM 1144 C CA . LEU A 1 144 ? -0.980 5.411 2.697 1.00 87.75 144 LEU A CA 1
ATOM 1145 C C . LEU A 1 144 ? -0.966 6.873 2.216 1.00 87.75 144 LEU A C 1
ATOM 1147 O O . LEU A 1 144 ? -1.778 7.266 1.378 1.00 87.75 144 LEU A O 1
ATOM 1151 N N . PHE A 1 145 ? -0.043 7.686 2.731 1.00 87.12 145 PHE A N 1
ATOM 1152 C CA . PHE A 1 145 ? 0.086 9.098 2.375 1.00 87.12 145 PHE A CA 1
ATOM 1153 C C . PHE A 1 145 ? 1.126 9.312 1.281 1.00 87.12 145 PHE A C 1
ATOM 1155 O O . PHE A 1 145 ? 0.852 10.049 0.337 1.00 87.12 145 PHE A O 1
ATOM 1162 N N . ASP A 1 146 ? 2.254 8.611 1.360 1.00 84.06 146 ASP A N 1
ATOM 1163 C CA . ASP A 1 146 ? 3.388 8.803 0.453 1.00 84.06 146 ASP A CA 1
ATOM 1164 C C . ASP A 1 146 ? 3.139 8.246 -0.960 1.00 84.06 146 ASP A C 1
ATOM 1166 O O . ASP A 1 146 ? 3.776 8.686 -1.915 1.00 84.06 146 ASP A O 1
ATOM 1170 N N . PHE A 1 147 ? 2.215 7.288 -1.108 1.00 84.06 147 PHE A N 1
ATOM 1171 C CA . PHE A 1 147 ? 1.923 6.622 -2.379 1.00 84.06 147 PHE A CA 1
ATOM 1172 C C . PHE A 1 147 ? 0.444 6.731 -2.760 1.00 84.06 147 PHE A C 1
ATOM 1174 O O . PHE A 1 147 ? -0.441 6.732 -1.903 1.00 84.06 147 PHE A O 1
ATOM 1181 N N . ASP A 1 148 ? 0.163 6.756 -4.061 1.00 82.62 148 ASP A N 1
ATOM 1182 C CA . ASP A 1 148 ? -1.190 6.579 -4.595 1.00 82.62 148 ASP A CA 1
ATOM 1183 C C . ASP A 1 148 ? -1.491 5.078 -4.700 1.00 82.62 148 ASP A C 1
ATOM 1185 O O . ASP A 1 148 ? -1.275 4.438 -5.731 1.00 82.62 148 ASP A O 1
ATOM 1189 N N . LEU A 1 149 ? -1.911 4.492 -3.577 1.00 86.06 149 LEU A N 1
ATOM 1190 C CA . LEU A 1 149 ? -2.209 3.064 -3.479 1.00 86.06 149 LEU A CA 1
ATOM 1191 C C . LEU A 1 149 ? -3.536 2.725 -4.155 1.00 86.06 149 LEU A C 1
ATOM 1193 O O . LEU A 1 149 ? -4.532 3.423 -3.968 1.00 86.06 149 LEU A O 1
ATOM 1197 N N . LYS A 1 150 ? -3.562 1.596 -4.867 1.00 88.12 150 LYS A N 1
ATOM 1198 C CA . LYS A 1 150 ? -4.808 0.990 -5.341 1.00 88.12 150 LYS A CA 1
ATOM 1199 C C . LYS A 1 150 ? -5.388 0.047 -4.293 1.00 88.12 150 LYS A C 1
ATOM 1201 O O . LYS A 1 150 ? -4.672 -0.462 -3.425 1.00 88.12 150 LYS A O 1
ATOM 1206 N N . SER A 1 151 ? -6.675 -0.250 -4.417 1.00 87.38 151 SER A N 1
ATOM 1207 C CA . SER A 1 151 ? -7.376 -1.183 -3.533 1.00 87.38 151 SER A CA 1
ATOM 1208 C C . SER A 1 151 ? -6.729 -2.568 -3.519 1.00 87.38 151 SER A C 1
ATOM 1210 O O . SER A 1 151 ? -6.633 -3.185 -2.456 1.00 87.38 151 SER A O 1
ATOM 1212 N N . GLU A 1 152 ? -6.194 -3.041 -4.653 1.00 87.19 152 GLU A N 1
ATOM 1213 C CA . GLU A 1 152 ? -5.483 -4.322 -4.720 1.00 87.19 152 GLU A CA 1
ATOM 1214 C C . GLU A 1 152 ? -4.173 -4.309 -3.921 1.00 87.19 152 GLU A C 1
ATOM 1216 O O . GLU A 1 152 ? -3.871 -5.277 -3.216 1.00 87.19 152 GLU A O 1
ATOM 1221 N N . ASP A 1 153 ? -3.412 -3.212 -3.990 1.00 85.94 153 ASP A N 1
ATOM 1222 C CA . ASP A 1 153 ? -2.150 -3.062 -3.258 1.00 85.94 153 ASP A CA 1
ATOM 1223 C C . ASP A 1 153 ? -2.407 -3.077 -1.750 1.00 85.94 153 ASP A C 1
ATOM 1225 O O . ASP A 1 153 ? -1.736 -3.790 -0.997 1.00 85.94 153 ASP A O 1
ATOM 1229 N N . ILE A 1 154 ? -3.436 -2.351 -1.3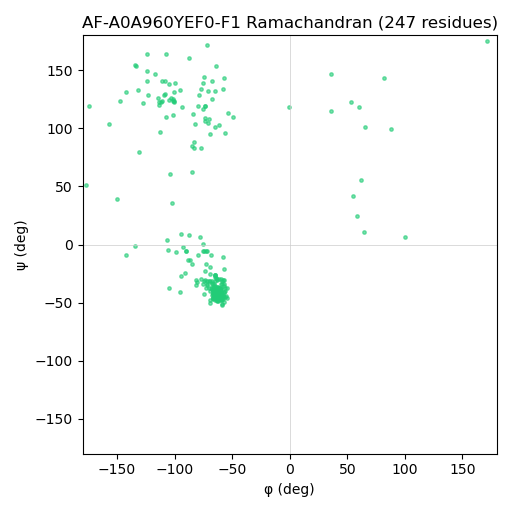03 1.00 90.19 154 ILE A N 1
ATOM 1230 C CA . ILE A 1 154 ? -3.836 -2.334 0.103 1.00 90.19 154 ILE A CA 1
ATOM 1231 C C . ILE A 1 154 ? -4.347 -3.703 0.543 1.00 90.19 154 ILE A C 1
ATOM 1233 O O . ILE A 1 154 ? -3.949 -4.188 1.605 1.00 90.19 154 ILE A O 1
ATOM 1237 N N . ALA A 1 155 ? -5.185 -4.361 -0.260 1.00 87.62 155 ALA A N 1
ATOM 1238 C CA . ALA A 1 155 ? -5.661 -5.705 0.043 1.00 87.62 155 ALA A CA 1
ATOM 1239 C C . ALA A 1 155 ? -4.488 -6.675 0.242 1.00 87.62 155 ALA A C 1
ATOM 1241 O O . ALA A 1 155 ? -4.497 -7.471 1.184 1.00 87.62 155 ALA A O 1
ATOM 1242 N N . PHE A 1 156 ? -3.437 -6.562 -0.575 1.00 88.69 156 PHE A N 1
ATOM 1243 C CA . PHE A 1 156 ? -2.232 -7.367 -0.416 1.00 88.69 156 PHE A CA 1
ATOM 1244 C C . PHE A 1 156 ? -1.478 -7.045 0.880 1.00 88.69 156 PHE A C 1
ATOM 1246 O O . PHE A 1 156 ? -1.125 -7.964 1.620 1.00 88.69 156 PHE A O 1
ATOM 1253 N N . ILE A 1 157 ? -1.291 -5.765 1.217 1.00 89.00 157 ILE A N 1
ATOM 1254 C CA . ILE A 1 157 ? -0.679 -5.346 2.493 1.00 89.00 157 ILE A CA 1
ATOM 1255 C C . ILE A 1 157 ? -1.468 -5.906 3.686 1.00 89.00 157 ILE A C 1
ATOM 1257 O O . ILE A 1 157 ? -0.882 -6.439 4.633 1.00 89.00 157 ILE A O 1
ATOM 1261 N N . ARG A 1 158 ? -2.802 -5.886 3.613 1.00 92.12 158 ARG A N 1
ATOM 1262 C CA . ARG A 1 158 ? -3.678 -6.468 4.637 1.00 92.12 158 ARG A CA 1
ATOM 1263 C C . ARG A 1 158 ? -3.521 -7.976 4.784 1.00 92.12 158 ARG A C 1
ATOM 1265 O O . ARG A 1 158 ? -3.679 -8.491 5.892 1.00 92.12 158 ARG A O 1
ATOM 1272 N N . THR A 1 159 ? -3.154 -8.708 3.727 1.00 88.62 159 THR A N 1
ATOM 1273 C CA . THR A 1 159 ? -2.826 -10.136 3.879 1.00 88.62 159 THR A CA 1
ATOM 1274 C C . THR A 1 159 ? -1.620 -10.338 4.794 1.00 88.62 159 THR A C 1
ATOM 1276 O O . THR A 1 159 ? -1.640 -11.242 5.629 1.00 88.62 159 THR A O 1
ATOM 1279 N N . PHE A 1 160 ? -0.610 -9.463 4.726 1.00 87.69 160 PHE A N 1
ATOM 1280 C CA . PHE A 1 160 ? 0.542 -9.518 5.624 1.00 87.69 160 PHE A CA 1
ATOM 1281 C C . PHE A 1 160 ? 0.151 -9.206 7.066 1.00 87.69 160 PHE A C 1
ATOM 1283 O O . PHE A 1 160 ? 0.507 -9.968 7.964 1.00 87.69 160 PHE A O 1
ATOM 1290 N N . LEU A 1 161 ? -0.636 -8.147 7.283 1.00 88.12 161 LEU A N 1
ATOM 1291 C CA . LEU A 1 161 ? -1.169 -7.797 8.605 1.00 88.12 161 LEU A CA 1
ATOM 1292 C C . LEU A 1 161 ? -1.995 -8.948 9.193 1.00 88.12 161 LEU A C 1
ATOM 1294 O O . LEU A 1 161 ? -1.805 -9.332 10.344 1.00 88.12 161 LEU A O 1
ATOM 1298 N N . SER A 1 162 ? -2.839 -9.578 8.376 1.00 87.12 162 SER A N 1
ATOM 1299 C CA . SER A 1 162 ? -3.638 -10.743 8.765 1.00 87.12 162 SER A CA 1
ATOM 1300 C C . SER A 1 162 ? -2.772 -11.947 9.140 1.00 87.12 162 SER A C 1
ATOM 1302 O O . SER A 1 162 ? -3.055 -12.636 10.120 1.00 87.12 162 SER A O 1
ATOM 1304 N N . VAL A 1 163 ? -1.707 -12.219 8.379 1.00 86.38 163 VAL A N 1
ATOM 1305 C CA . VAL A 1 163 ? -0.746 -13.289 8.692 1.00 86.38 163 VAL A CA 1
ATOM 1306 C C . VAL A 1 163 ? -0.009 -12.986 9.995 1.00 86.38 163 VAL A C 1
ATOM 1308 O O . VAL A 1 163 ? 0.180 -13.893 10.804 1.00 86.38 163 VAL A O 1
ATOM 1311 N N . MET A 1 164 ? 0.359 -11.728 10.243 1.00 82.38 164 MET A N 1
ATOM 1312 C CA . MET A 1 164 ? 0.944 -11.318 11.520 1.00 82.38 164 MET A CA 1
ATOM 1313 C C . MET A 1 164 ? -0.042 -11.538 12.667 1.00 82.38 164 MET A C 1
ATOM 1315 O O . MET A 1 164 ? 0.316 -12.217 13.621 1.00 82.38 164 MET A O 1
ATOM 1319 N N . LEU A 1 165 ? -1.295 -11.089 12.539 1.00 82.56 165 LEU A N 1
ATOM 1320 C CA . LEU A 1 165 ? -2.345 -11.272 13.551 1.00 82.56 165 LEU A CA 1
ATOM 1321 C C . LEU A 1 165 ? -2.643 -12.751 13.859 1.00 82.56 165 LEU A C 1
ATOM 1323 O O . LEU A 1 165 ? -2.922 -13.095 15.006 1.00 82.56 165 LEU A O 1
ATOM 1327 N N . LYS A 1 166 ? -2.551 -13.643 12.866 1.00 82.38 166 LYS A N 1
ATOM 1328 C CA . LYS A 1 166 ? -2.707 -15.097 13.063 1.00 82.38 166 LYS A CA 1
ATOM 1329 C C . LYS A 1 166 ? -1.507 -15.740 13.764 1.00 82.38 166 LYS A C 1
ATOM 1331 O O . LYS A 1 166 ? -1.680 -16.714 14.488 1.00 82.38 166 LYS A O 1
ATOM 1336 N N . ASN A 1 167 ? -0.308 -15.195 13.565 1.00 77.00 167 ASN A N 1
ATOM 1337 C CA . ASN A 1 167 ? 0.943 -15.719 14.118 1.00 77.00 167 ASN A CA 1
ATOM 1338 C C . ASN A 1 167 ? 1.355 -15.066 15.450 1.00 77.00 167 ASN A C 1
ATOM 1340 O O . ASN A 1 167 ? 2.465 -15.315 15.920 1.00 77.00 167 ASN A O 1
ATOM 1344 N N . VAL A 1 168 ? 0.483 -14.258 16.067 1.00 63.28 168 VAL A N 1
ATOM 1345 C CA . VAL A 1 168 ? 0.768 -13.530 17.320 1.00 63.28 168 VAL A CA 1
ATOM 1346 C C . VAL A 1 168 ? 1.237 -14.462 18.440 1.00 63.28 168 VAL A C 1
ATOM 1348 O O . VAL A 1 168 ? 2.192 -14.142 19.137 1.00 63.28 168 VAL A O 1
ATOM 1351 N N . ASN A 1 169 ? 0.671 -15.667 18.526 1.00 59.62 169 ASN A N 1
ATOM 1352 C CA . ASN A 1 169 ? 1.002 -16.634 19.576 1.00 59.62 169 ASN A CA 1
ATOM 1353 C C . ASN A 1 169 ? 2.433 -17.210 19.474 1.00 59.62 169 ASN A C 1
ATOM 1355 O O . ASN A 1 169 ? 2.866 -17.915 20.380 1.00 59.62 169 ASN A O 1
ATOM 1359 N N . ASN A 1 170 ? 3.160 -16.950 18.379 1.00 61.66 170 ASN A N 1
ATOM 1360 C CA . ASN A 1 170 ? 4.483 -17.531 18.125 1.00 61.66 170 ASN A CA 1
ATOM 1361 C C . ASN A 1 170 ? 5.654 -16.592 18.475 1.00 61.66 170 ASN A C 1
ATOM 1363 O O . ASN A 1 170 ? 6.805 -17.020 18.382 1.00 61.66 170 ASN A O 1
ATOM 1367 N N . LYS A 1 171 ? 5.403 -15.324 18.842 1.00 65.19 171 LYS A N 1
ATOM 1368 C CA . LYS A 1 171 ? 6.450 -14.340 19.182 1.00 65.19 171 LYS A CA 1
ATOM 1369 C C . LYS A 1 171 ? 5.973 -13.358 20.258 1.00 65.19 171 LYS A C 1
ATOM 1371 O O . LYS A 1 171 ? 5.016 -12.625 20.033 1.00 65.19 171 LYS A O 1
ATOM 1376 N N . GLU A 1 172 ? 6.697 -13.267 21.375 1.00 63.47 172 GLU A N 1
ATOM 1377 C CA . GLU A 1 172 ? 6.379 -12.363 22.501 1.00 63.47 172 GLU A CA 1
ATOM 1378 C C . GLU A 1 172 ? 6.324 -10.873 22.093 1.00 63.47 172 GLU A C 1
ATOM 1380 O O . GLU A 1 172 ? 5.473 -10.121 22.571 1.00 63.47 172 GLU A O 1
ATOM 1385 N N . GLU A 1 173 ? 7.162 -10.446 21.140 1.00 63.66 173 GLU A N 1
ATOM 1386 C CA . GLU A 1 173 ? 7.163 -9.076 20.592 1.00 63.66 173 GLU A CA 1
ATOM 1387 C C . GLU A 1 173 ? 5.873 -8.715 19.832 1.00 63.66 173 GLU A C 1
ATOM 1389 O O . GLU A 1 173 ? 5.499 -7.541 19.742 1.00 63.66 173 GLU A O 1
ATOM 1394 N N . LEU A 1 174 ? 5.182 -9.717 19.277 1.00 65.06 174 LEU A N 1
ATOM 1395 C CA . LEU A 1 174 ? 3.948 -9.518 18.519 1.00 65.06 174 LEU A CA 1
ATOM 1396 C C . LEU A 1 174 ? 2.737 -9.354 19.439 1.00 65.06 174 LEU A C 1
ATOM 1398 O O . LEU A 1 174 ? 1.830 -8.600 19.100 1.00 65.06 174 LEU A O 1
ATOM 1402 N N . GLU A 1 175 ? 2.731 -10.006 20.607 1.00 67.62 175 GLU A N 1
ATOM 1403 C CA . GLU A 1 175 ? 1.669 -9.831 21.609 1.00 67.62 175 GLU A CA 1
ATOM 1404 C C . GLU A 1 175 ? 1.642 -8.393 22.140 1.00 67.62 175 GLU A C 1
ATOM 1406 O O . GLU A 1 175 ? 0.574 -7.803 22.273 1.00 67.62 175 GLU A O 1
ATOM 1411 N N . SER A 1 176 ? 2.813 -7.776 22.331 1.00 75.00 176 SER A N 1
ATOM 1412 C CA . SER A 1 176 ? 2.913 -6.385 22.802 1.00 75.00 176 SER A CA 1
ATOM 1413 C C . SER A 1 176 ? 2.445 -5.353 21.766 1.00 75.00 176 SER A C 1
ATOM 1415 O O . SER A 1 176 ? 2.018 -4.260 22.128 1.00 75.00 176 SER A O 1
ATOM 1417 N N . ASN A 1 177 ? 2.505 -5.686 20.473 1.00 78.94 177 ASN A N 1
ATOM 1418 C CA . ASN A 1 177 ? 2.112 -4.797 19.374 1.00 78.94 177 ASN A CA 1
ATOM 1419 C C . ASN A 1 177 ? 0.782 -5.189 18.715 1.00 78.94 177 ASN A C 1
ATOM 1421 O O . ASN A 1 177 ? 0.369 -4.550 17.747 1.00 78.94 177 ASN A O 1
ATOM 1425 N N . LYS A 1 178 ? 0.096 -6.211 19.230 1.00 82.31 178 LYS A N 1
ATOM 1426 C CA . LYS A 1 178 ? -1.123 -6.783 18.647 1.00 82.31 178 LYS A CA 1
ATOM 1427 C C . LYS A 1 178 ? -2.209 -5.745 18.406 1.00 82.31 178 LYS A C 1
ATOM 1429 O O . LYS A 1 178 ? -2.778 -5.698 17.316 1.00 82.31 178 LYS A O 1
ATOM 1434 N N . ASP A 1 179 ? -2.455 -4.889 19.393 1.00 85.19 179 ASP A N 1
ATOM 1435 C CA . ASP A 1 179 ? -3.466 -3.840 19.284 1.00 85.19 179 ASP A CA 1
ATOM 1436 C C . ASP A 1 179 ? -3.073 -2.805 18.228 1.00 85.19 179 ASP A C 1
ATOM 1438 O O . ASP A 1 179 ? -3.901 -2.426 17.409 1.00 85.19 179 ASP A O 1
ATOM 1442 N N . ARG A 1 180 ? -1.786 -2.439 18.143 1.00 86.31 180 ARG A N 1
ATOM 1443 C CA . ARG A 1 180 ? -1.283 -1.506 17.119 1.00 86.31 180 ARG A CA 1
ATOM 1444 C C . ARG A 1 180 ? -1.407 -2.089 15.711 1.00 86.31 180 ARG A C 1
ATOM 1446 O O . ARG A 1 180 ? -1.768 -1.367 14.787 1.00 86.31 180 ARG A O 1
ATOM 1453 N N . VAL A 1 181 ? -1.143 -3.387 15.540 1.00 87.25 181 VAL A N 1
ATOM 1454 C CA . VAL A 1 181 ? -1.322 -4.094 14.259 1.00 87.25 181 VAL A CA 1
ATOM 1455 C C . VAL A 1 181 ? -2.805 -4.196 13.892 1.00 87.25 181 VAL A C 1
ATOM 1457 O O . VAL A 1 181 ? -3.148 -4.033 12.724 1.00 87.25 181 VAL A O 1
ATOM 1460 N N . ARG A 1 182 ? -3.697 -4.415 14.867 1.00 88.19 182 ARG A N 1
ATOM 1461 C CA . ARG A 1 182 ? -5.149 -4.428 14.639 1.00 88.19 182 ARG A CA 1
ATOM 1462 C C . ARG A 1 182 ? -5.661 -3.052 14.214 1.00 88.19 182 ARG A C 1
ATOM 1464 O O . ARG A 1 182 ? -6.355 -2.971 13.207 1.00 88.19 182 ARG A O 1
ATOM 1471 N N . THR A 1 183 ? -5.276 -1.992 14.924 1.00 89.00 183 THR A N 1
ATOM 1472 C CA . THR A 1 183 ? -5.597 -0.607 14.547 1.00 89.00 183 THR A CA 1
ATOM 1473 C C . THR A 1 183 ? -5.087 -0.296 13.143 1.00 89.00 183 THR A C 1
ATOM 1475 O O . THR A 1 183 ? -5.780 0.331 12.348 1.00 89.00 183 THR A O 1
ATOM 1478 N N . LEU A 1 184 ? -3.885 -0.770 12.805 1.00 90.69 184 LEU A N 1
ATOM 1479 C CA . LEU A 1 184 ? -3.323 -0.596 11.473 1.00 90.69 184 LEU A CA 1
ATOM 1480 C C . LEU A 1 184 ? -4.154 -1.308 10.396 1.00 90.69 184 LEU A C 1
ATOM 1482 O O . LEU A 1 184 ? -4.482 -0.685 9.391 1.00 90.69 184 LEU A O 1
ATOM 1486 N N . ASP A 1 185 ? -4.533 -2.575 10.602 1.00 90.38 185 ASP A N 1
ATOM 1487 C CA . ASP A 1 185 ? -5.397 -3.299 9.654 1.00 90.38 185 ASP A CA 1
ATOM 1488 C C . ASP A 1 185 ? -6.757 -2.616 9.476 1.00 90.38 185 ASP A C 1
ATOM 1490 O O . ASP A 1 185 ? -7.265 -2.542 8.358 1.00 90.38 185 ASP A O 1
ATOM 1494 N N . GLU A 1 186 ? -7.319 -2.065 10.552 1.00 90.88 186 GLU A N 1
ATOM 1495 C CA . GLU A 1 186 ? -8.567 -1.308 10.500 1.00 90.88 186 GLU A CA 1
ATOM 1496 C C . GLU A 1 186 ? -8.431 -0.039 9.647 1.00 90.88 186 GLU A C 1
ATOM 1498 O O . GLU A 1 186 ? -9.270 0.199 8.780 1.00 90.88 186 GLU A O 1
ATOM 1503 N N . ILE A 1 187 ? -7.341 0.720 9.807 1.00 92.38 187 ILE A N 1
ATOM 1504 C CA . ILE A 1 187 ? -7.054 1.899 8.972 1.00 92.38 187 ILE A CA 1
ATOM 1505 C C . ILE A 1 187 ? -6.945 1.501 7.496 1.00 92.38 187 ILE A C 1
ATOM 1507 O O . ILE A 1 187 ? -7.571 2.130 6.646 1.00 92.38 187 ILE A O 1
ATOM 1511 N N . PHE A 1 188 ? -6.196 0.442 7.175 1.00 92.88 188 PHE A N 1
ATOM 1512 C CA . PHE A 1 188 ? -6.069 -0.027 5.791 1.00 92.88 188 PHE A CA 1
ATOM 1513 C C . PHE A 1 188 ? -7.396 -0.553 5.227 1.00 92.88 188 PHE A C 1
ATOM 1515 O O . PHE A 1 188 ? -7.668 -0.384 4.041 1.00 92.88 188 PHE A O 1
ATOM 1522 N N . ARG A 1 189 ? -8.251 -1.169 6.050 1.00 93.06 189 ARG A N 1
ATOM 1523 C CA . ARG A 1 189 ? -9.600 -1.581 5.638 1.00 93.06 189 ARG A CA 1
ATOM 1524 C C . ARG A 1 189 ? -10.459 -0.376 5.265 1.00 93.06 189 ARG A C 1
ATOM 1526 O O . ARG A 1 189 ? -11.099 -0.403 4.220 1.00 93.06 189 ARG A O 1
ATOM 1533 N N . LEU A 1 190 ? -10.463 0.659 6.101 1.00 91.25 190 LEU A N 1
ATOM 1534 C CA . LEU A 1 190 ? -11.210 1.890 5.839 1.00 91.25 190 LEU A CA 1
ATOM 1535 C C . LEU A 1 190 ? -10.650 2.634 4.621 1.00 91.25 190 LEU A C 1
ATOM 1537 O O . LEU A 1 190 ? -11.423 3.165 3.833 1.00 91.25 190 LEU A O 1
ATOM 1541 N N . ALA A 1 191 ? -9.332 2.599 4.410 1.00 90.88 191 ALA A N 1
ATOM 1542 C CA . ALA A 1 191 ? -8.709 3.160 3.216 1.00 90.88 191 ALA A CA 1
ATOM 1543 C C . ALA A 1 191 ? -9.226 2.505 1.922 1.00 90.88 191 ALA A C 1
ATOM 1545 O O . ALA A 1 191 ? -9.503 3.223 0.968 1.00 90.88 191 ALA A O 1
ATOM 1546 N N . ILE A 1 192 ? -9.431 1.178 1.900 1.00 91.50 192 ILE A N 1
ATOM 1547 C CA . ILE A 1 192 ? -10.060 0.499 0.749 1.00 91.50 192 ILE A CA 1
ATOM 1548 C C . ILE A 1 192 ? -11.456 1.070 0.485 1.00 91.50 192 ILE A C 1
ATOM 1550 O O . ILE A 1 192 ? -11.761 1.399 -0.653 1.00 91.50 192 ILE A O 1
ATOM 1554 N N . LEU A 1 193 ? -12.291 1.224 1.520 1.00 90.88 193 LEU A N 1
ATOM 1555 C CA . LEU A 1 193 ? -13.657 1.738 1.352 1.00 90.88 193 LEU A CA 1
ATOM 1556 C C . LEU A 1 193 ? -13.680 3.159 0.776 1.00 90.88 193 LEU A C 1
ATOM 1558 O O . LEU A 1 193 ? -14.536 3.464 -0.052 1.00 90.88 193 LEU A O 1
ATOM 1562 N N . ILE A 1 194 ? -12.723 3.998 1.184 1.00 89.44 194 ILE A N 1
ATOM 1563 C CA . ILE A 1 194 ? -12.561 5.360 0.662 1.00 89.44 194 ILE A CA 1
ATOM 1564 C C . ILE A 1 194 ? -12.153 5.323 -0.816 1.00 89.44 194 ILE A C 1
ATOM 1566 O O . ILE A 1 194 ? -12.750 6.022 -1.629 1.00 89.44 194 ILE A O 1
ATOM 1570 N N . ILE A 1 195 ? -11.173 4.488 -1.179 1.00 88.88 195 ILE A N 1
ATOM 1571 C CA . ILE A 1 195 ? -10.669 4.380 -2.560 1.00 88.88 195 ILE A CA 1
ATOM 1572 C C . ILE A 1 195 ? -11.727 3.792 -3.498 1.00 88.88 195 ILE A C 1
ATOM 1574 O O . ILE A 1 195 ? -11.929 4.306 -4.598 1.00 88.88 195 ILE A O 1
ATOM 1578 N N . ASP A 1 196 ? -12.426 2.747 -3.053 1.00 88.88 196 ASP A N 1
ATOM 1579 C CA . ASP A 1 196 ? -13.492 2.081 -3.810 1.00 88.88 196 ASP A CA 1
ATOM 1580 C C . ASP A 1 196 ? -14.799 2.886 -3.832 1.00 88.88 196 ASP A C 1
ATOM 1582 O O . ASP A 1 196 ? -15.739 2.501 -4.529 1.00 88.88 196 ASP A O 1
ATOM 1586 N N . ARG A 1 197 ? -14.870 4.002 -3.090 1.00 85.69 197 ARG A N 1
ATOM 1587 C CA . ARG A 1 197 ? -16.049 4.881 -2.980 1.00 85.69 197 ARG A CA 1
ATOM 1588 C C . ARG A 1 197 ? -17.299 4.123 -2.541 1.00 85.69 197 ARG A C 1
ATOM 1590 O O . ARG A 1 197 ? -18.392 4.314 -3.068 1.00 85.69 197 ARG A O 1
ATOM 1597 N N . ASN A 1 198 ? -17.130 3.218 -1.585 1.00 87.25 198 ASN A N 1
ATOM 1598 C CA . ASN A 1 198 ? -18.225 2.394 -1.098 1.00 87.25 198 ASN A CA 1
ATOM 1599 C C . ASN A 1 198 ? -19.005 3.143 -0.013 1.00 87.25 198 ASN A C 1
ATOM 1601 O O . ASN A 1 198 ? -18.731 2.980 1.179 1.00 87.25 198 ASN A O 1
ATOM 1605 N N . GLU A 1 199 ? -19.953 3.977 -0.445 1.00 86.75 199 GLU A N 1
ATOM 1606 C CA . GLU A 1 199 ? -20.707 4.878 0.431 1.00 86.75 199 GLU A CA 1
ATOM 1607 C C . GLU A 1 199 ? -21.466 4.134 1.527 1.00 86.75 199 GLU A C 1
ATOM 1609 O O . GLU A 1 199 ? -21.260 4.404 2.709 1.00 86.75 199 GLU A O 1
ATOM 1614 N N . ASP A 1 200 ? -22.254 3.126 1.150 1.00 87.44 200 ASP A N 1
ATOM 1615 C CA . ASP A 1 200 ? -23.090 2.370 2.084 1.00 87.44 200 ASP A CA 1
ATOM 1616 C C . ASP A 1 200 ? -22.272 1.755 3.228 1.00 87.44 200 ASP A C 1
ATOM 1618 O O . ASP A 1 200 ? -22.657 1.805 4.400 1.00 87.44 200 ASP A O 1
ATOM 1622 N N . GLN A 1 201 ? -21.126 1.151 2.897 1.00 88.50 201 GLN A N 1
ATOM 1623 C CA . GLN A 1 201 ? -20.284 0.510 3.903 1.00 88.50 201 GLN A CA 1
ATOM 1624 C C . GLN A 1 201 ? -19.533 1.538 4.738 1.00 88.50 201 GLN A C 1
ATOM 1626 O O . GLN A 1 201 ? -19.461 1.382 5.954 1.00 88.50 201 GLN A O 1
ATOM 1631 N N . PHE A 1 202 ? -18.982 2.583 4.119 1.00 89.69 202 PHE A N 1
ATOM 1632 C CA . PHE A 1 202 ? -18.206 3.576 4.851 1.00 89.69 202 PHE A CA 1
ATOM 1633 C C . PHE A 1 202 ? -19.074 4.413 5.799 1.00 89.69 202 PHE A C 1
ATOM 1635 O O . PHE A 1 202 ? -18.656 4.703 6.920 1.00 89.69 202 PHE A O 1
ATOM 1642 N N . GLU A 1 203 ? -20.303 4.748 5.405 1.00 88.31 203 GLU A N 1
ATOM 1643 C CA . GLU A 1 203 ? -21.238 5.460 6.276 1.00 88.31 203 GLU A CA 1
ATOM 1644 C C . GLU A 1 203 ? -21.681 4.621 7.472 1.00 88.31 203 GLU A C 1
ATOM 1646 O O . GLU A 1 203 ? -21.690 5.126 8.594 1.00 88.31 203 GLU A O 1
ATOM 1651 N N . ASN A 1 204 ? -21.956 3.332 7.271 1.00 89.44 204 ASN A N 1
ATOM 1652 C CA . ASN A 1 204 ? -22.260 2.422 8.375 1.00 89.44 204 ASN A CA 1
ATOM 1653 C C . ASN A 1 204 ? -21.079 2.328 9.362 1.00 89.44 204 ASN A C 1
ATOM 1655 O O . ASN A 1 204 ? -21.250 2.355 10.578 1.00 89.44 204 ASN A O 1
ATOM 1659 N N . GLU A 1 205 ? -19.848 2.283 8.854 1.00 87.81 205 GLU A N 1
ATOM 1660 C CA . GLU A 1 205 ? -18.642 2.309 9.685 1.00 87.81 205 GLU A CA 1
ATOM 1661 C C . GLU A 1 205 ? -18.501 3.627 10.471 1.00 87.81 205 GLU A C 1
ATOM 1663 O O . GLU A 1 205 ? -18.183 3.604 11.662 1.00 87.81 205 GLU A O 1
ATOM 1668 N N . LEU A 1 206 ? -18.821 4.771 9.858 1.00 85.94 206 LEU A N 1
ATOM 1669 C CA . LEU A 1 206 ? -18.866 6.068 10.545 1.00 85.94 206 LEU A CA 1
ATOM 1670 C C . LEU A 1 206 ? -19.934 6.121 11.650 1.00 85.94 206 LEU A C 1
ATOM 1672 O O . LEU A 1 206 ? -19.694 6.744 12.686 1.00 85.94 206 LEU A O 1
ATOM 1676 N N . GLU A 1 207 ? -21.093 5.488 11.451 1.00 86.31 207 GLU A N 1
ATOM 1677 C CA . GLU A 1 207 ? -22.159 5.401 12.459 1.00 86.31 207 GLU A CA 1
ATOM 1678 C C . GLU A 1 207 ? -21.771 4.514 13.646 1.00 86.31 207 GLU A C 1
ATOM 1680 O O . GLU A 1 207 ? -22.050 4.866 14.795 1.00 86.31 207 GLU A O 1
ATOM 1685 N N . ASN A 1 208 ? -21.090 3.396 13.381 1.00 85.44 208 ASN A N 1
ATOM 1686 C CA . ASN A 1 208 ? -20.579 2.502 14.423 1.00 85.44 208 ASN A CA 1
ATOM 1687 C C . ASN A 1 208 ? -19.497 3.174 15.284 1.00 85.44 208 ASN A C 1
ATOM 1689 O O . ASN A 1 208 ? -19.352 2.847 16.465 1.00 85.44 208 ASN A O 1
ATOM 1693 N N . GLY A 1 209 ? -18.797 4.157 14.715 1.00 82.69 209 GLY A N 1
ATOM 1694 C CA . GLY A 1 209 ? -17.807 4.975 15.396 1.00 82.69 209 GLY A CA 1
ATOM 1695 C C . GLY A 1 209 ? -16.441 4.296 15.492 1.00 82.69 209 GLY A C 1
ATOM 1696 O O . GLY A 1 209 ? -16.316 3.090 15.700 1.00 82.69 209 GLY A O 1
ATOM 1697 N N . PHE A 1 210 ? -15.387 5.102 15.367 1.00 85.06 210 PHE A N 1
ATOM 1698 C CA . PHE A 1 210 ? -14.002 4.634 15.395 1.00 85.06 210 PHE A CA 1
ATOM 1699 C C . PHE A 1 210 ? -13.293 5.017 16.690 1.00 85.06 210 PHE A C 1
ATOM 1701 O O . PHE A 1 210 ? -13.698 5.932 17.411 1.00 85.06 210 PHE A O 1
ATOM 1708 N N . SER A 1 211 ? -12.160 4.366 16.954 1.00 86.38 211 SER A N 1
ATOM 1709 C CA . SER A 1 211 ? -11.215 4.887 17.939 1.00 86.38 211 SER A CA 1
ATOM 1710 C C . SER A 1 211 ? -10.636 6.233 17.479 1.00 86.38 211 SER A C 1
ATOM 1712 O O . SER A 1 211 ? -10.515 6.507 16.283 1.00 86.38 211 SER A O 1
ATOM 1714 N N . ARG A 1 212 ? -10.223 7.071 18.436 1.00 85.19 212 ARG A N 1
ATOM 1715 C CA . ARG A 1 212 ? -9.695 8.418 18.163 1.00 85.19 212 ARG A CA 1
ATOM 1716 C C . ARG A 1 212 ? -8.494 8.422 17.206 1.00 85.19 212 ARG A C 1
ATOM 1718 O O . ARG A 1 212 ? -8.369 9.320 16.379 1.00 85.19 212 ARG A O 1
ATOM 1725 N N . GLU A 1 213 ? -7.618 7.420 17.314 1.00 86.44 213 GLU A N 1
ATOM 1726 C CA . GLU A 1 213 ? -6.449 7.267 16.436 1.00 86.44 213 GLU A CA 1
ATOM 1727 C C . GLU A 1 213 ? -6.872 6.961 14.993 1.00 86.44 213 GLU A C 1
ATOM 1729 O O . GLU A 1 213 ? -6.376 7.589 14.057 1.00 86.44 213 GLU A O 1
ATOM 1734 N N . VAL A 1 214 ? -7.826 6.042 14.813 1.00 87.56 214 VAL A N 1
ATOM 1735 C CA . VAL A 1 214 ? -8.363 5.683 13.493 1.00 87.56 214 VAL A CA 1
ATOM 1736 C C . VAL A 1 214 ? -9.090 6.873 12.874 1.00 87.56 214 VAL A C 1
ATOM 1738 O O . VAL A 1 214 ? -8.837 7.190 11.716 1.00 87.56 214 VAL A O 1
ATOM 1741 N N . ALA A 1 215 ? -9.914 7.586 13.648 1.00 86.81 215 ALA A N 1
ATOM 1742 C CA . ALA A 1 215 ? -10.623 8.775 13.178 1.00 86.81 215 ALA A CA 1
ATOM 1743 C C . ALA A 1 215 ? -9.658 9.857 12.662 1.00 86.81 215 ALA A C 1
ATOM 1745 O O . ALA A 1 215 ? -9.868 10.390 11.571 1.00 86.81 215 ALA A O 1
ATOM 1746 N N . TYR A 1 216 ? -8.574 10.139 13.400 1.00 88.50 216 TYR A N 1
ATOM 1747 C CA . TYR A 1 216 ? -7.540 11.086 12.968 1.00 88.50 216 TYR A CA 1
ATOM 1748 C C . TYR A 1 216 ? -6.891 10.668 11.645 1.00 88.50 216 TYR A C 1
ATOM 1750 O O . TYR A 1 216 ? -6.775 11.473 10.725 1.00 88.50 216 TYR A O 1
ATOM 1758 N N . MET A 1 217 ? -6.516 9.395 11.521 1.00 88.62 217 MET A N 1
ATOM 1759 C CA . MET A 1 217 ? -5.888 8.867 10.308 1.00 88.62 217 MET A CA 1
ATOM 1760 C C . MET A 1 217 ? -6.829 8.910 9.102 1.00 88.62 217 MET A C 1
ATOM 1762 O O . MET A 1 217 ? -6.428 9.345 8.026 1.00 88.62 217 MET A O 1
ATOM 1766 N N . VAL A 1 218 ? -8.084 8.504 9.291 1.00 89.19 218 VAL A N 1
ATOM 1767 C CA . VAL A 1 218 ? -9.129 8.536 8.261 1.00 89.19 218 VAL A CA 1
ATOM 1768 C C . VAL 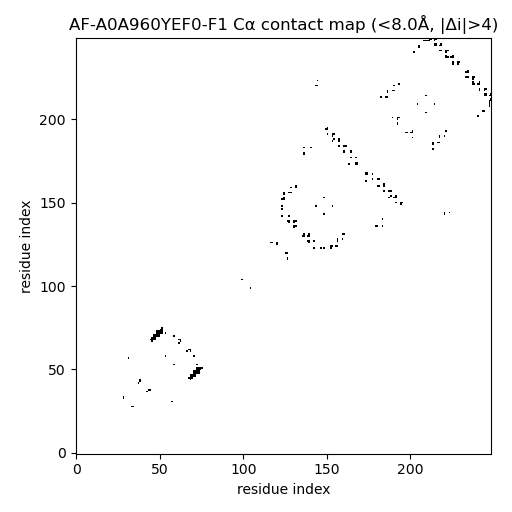A 1 218 ? -9.367 9.958 7.768 1.00 89.19 218 VAL A C 1
ATOM 1770 O O . VAL A 1 218 ? -9.427 10.178 6.566 1.00 89.19 218 VAL A O 1
ATOM 1773 N N . TYR A 1 219 ? -9.440 10.942 8.662 1.00 89.31 219 TYR A N 1
ATOM 1774 C CA . TYR A 1 219 ? -9.582 12.343 8.267 1.00 89.31 219 TYR A CA 1
ATOM 1775 C C . TYR A 1 219 ? -8.419 12.836 7.408 1.00 89.31 219 TYR A C 1
ATOM 1777 O O . TYR A 1 219 ? -8.655 13.486 6.394 1.00 89.31 219 TYR A O 1
ATOM 1785 N N . THR A 1 220 ? -7.179 12.514 7.784 1.00 89.75 220 THR A N 1
ATOM 1786 C CA . THR A 1 220 ? -6.001 12.908 7.000 1.00 89.75 220 THR A CA 1
ATOM 1787 C C . THR A 1 220 ? -6.005 12.225 5.630 1.00 89.75 220 THR A C 1
ATOM 1789 O O . THR A 1 220 ? -5.616 12.831 4.635 1.00 89.75 220 THR A O 1
ATOM 1792 N N . LEU A 1 221 ? -6.478 10.975 5.544 1.00 88.94 221 LEU A N 1
ATOM 1793 C CA . LEU A 1 221 ? -6.634 10.280 4.262 1.00 88.94 221 LEU A CA 1
ATOM 1794 C C . LEU A 1 221 ? -7.705 10.939 3.398 1.00 88.94 221 LEU A C 1
ATOM 1796 O O . LEU A 1 221 ? -7.460 11.203 2.226 1.00 88.94 221 LEU A O 1
ATOM 1800 N N . LEU A 1 222 ? -8.862 11.252 3.978 1.00 90.12 222 LEU A N 1
ATOM 1801 C CA . LEU A 1 222 ? -9.938 11.961 3.287 1.00 90.12 222 LEU A CA 1
ATOM 1802 C C . LEU A 1 222 ? -9.480 13.335 2.797 1.00 90.12 222 LEU A C 1
ATOM 1804 O O . LEU A 1 222 ? -9.855 13.735 1.706 1.00 90.12 222 LEU A O 1
ATOM 1808 N N . GLU A 1 223 ? -8.645 14.042 3.560 1.00 89.19 223 GLU A N 1
ATOM 1809 C CA . GLU A 1 223 ? -8.040 15.304 3.131 1.00 89.19 223 GLU A CA 1
ATOM 1810 C C . GLU A 1 223 ? -7.149 15.127 1.898 1.00 89.19 223 GLU A C 1
ATOM 1812 O O . GLU A 1 223 ? -7.347 15.835 0.913 1.00 89.19 223 GLU A O 1
ATOM 1817 N N . LYS A 1 224 ? -6.259 14.128 1.903 1.00 88.56 224 LYS A N 1
ATOM 1818 C CA . LYS A 1 224 ? -5.444 13.779 0.730 1.00 88.56 224 LYS A CA 1
ATOM 1819 C C . LYS A 1 224 ? -6.312 13.460 -0.495 1.00 88.56 224 LYS A C 1
ATOM 1821 O O . LYS A 1 224 ? -6.065 13.997 -1.570 1.00 88.56 224 LYS A O 1
ATOM 1826 N N . TYR A 1 225 ? -7.319 12.596 -0.352 1.00 87.00 225 TYR A N 1
ATOM 1827 C CA . TYR A 1 225 ? -8.174 12.209 -1.481 1.00 87.00 225 TYR A CA 1
ATOM 1828 C C . TYR A 1 225 ? -9.074 13.353 -1.956 1.00 87.00 225 TYR A C 1
ATOM 1830 O O . TYR A 1 225 ? -9.338 13.458 -3.149 1.00 87.00 225 TYR A O 1
ATOM 1838 N N . GLN A 1 226 ? -9.496 14.246 -1.057 1.00 86.44 226 GLN A N 1
ATOM 1839 C CA . GLN A 1 226 ? -10.258 15.440 -1.417 1.00 86.44 226 GLN A CA 1
ATOM 1840 C C . GLN A 1 226 ? -9.427 16.384 -2.298 1.00 86.44 226 GLN A C 1
ATOM 1842 O O . GLN A 1 226 ? -9.944 16.899 -3.282 1.00 86.44 226 GLN A O 1
ATOM 1847 N N . GLU A 1 227 ? -8.138 16.580 -1.995 1.00 85.75 227 GLU A N 1
ATOM 1848 C CA . GLU A 1 227 ? -7.229 17.383 -2.833 1.00 85.75 227 GLU A CA 1
ATOM 1849 C C . GLU A 1 227 ? -6.989 16.767 -4.222 1.00 85.75 227 GLU A C 1
ATOM 1851 O O . GLU A 1 227 ? -6.691 17.482 -5.179 1.00 85.75 227 GLU A O 1
ATOM 1856 N N . GLN A 1 228 ? -7.123 15.444 -4.338 1.00 85.25 228 GLN A N 1
ATOM 1857 C CA . GLN A 1 228 ? -6.975 14.694 -5.588 1.00 85.25 228 GLN A CA 1
ATOM 1858 C C . GLN A 1 228 ? -8.297 14.536 -6.364 1.00 85.25 228 GLN A C 1
ATOM 1860 O O . GLN A 1 228 ? -8.285 14.007 -7.479 1.00 85.25 228 GLN A O 1
ATOM 1865 N N . ALA A 1 229 ? -9.428 14.974 -5.802 1.00 84.81 229 ALA A N 1
ATOM 1866 C CA . ALA A 1 229 ? -10.741 14.798 -6.408 1.00 84.81 229 ALA A CA 1
ATOM 1867 C C . ALA A 1 229 ? -10.854 15.582 -7.725 1.00 84.81 229 ALA A C 1
ATOM 1869 O O . ALA A 1 229 ? -10.519 16.763 -7.813 1.00 84.81 229 ALA A O 1
ATOM 1870 N N . VAL A 1 230 ? -11.355 14.915 -8.767 1.00 84.00 230 VAL A N 1
ATOM 1871 C CA . VAL A 1 230 ? -11.497 15.510 -10.110 1.00 84.00 230 VAL A CA 1
ATOM 1872 C C . VAL A 1 230 ? -12.895 16.102 -10.318 1.00 84.00 230 VAL A C 1
ATOM 1874 O O . VAL A 1 230 ? -13.065 17.043 -11.093 1.00 84.00 230 VAL A O 1
ATOM 1877 N N . ASN A 1 231 ? -13.898 15.565 -9.615 1.00 89.69 231 ASN A N 1
ATOM 1878 C CA . ASN A 1 231 ? -15.308 15.906 -9.786 1.00 89.69 231 ASN A CA 1
ATOM 1879 C C . ASN A 1 231 ? -15.900 16.538 -8.521 1.00 89.69 231 ASN A C 1
ATOM 1881 O O . ASN A 1 231 ? -15.591 16.129 -7.406 1.00 89.69 231 ASN A O 1
ATOM 1885 N N . ILE A 1 232 ? -16.846 17.463 -8.711 1.00 86.56 232 ILE A N 1
ATOM 1886 C CA . ILE A 1 232 ? -17.521 18.183 -7.617 1.00 86.56 232 ILE A CA 1
ATOM 1887 C C . ILE A 1 232 ? -18.329 17.231 -6.721 1.00 86.56 232 ILE A C 1
ATOM 1889 O O . ILE A 1 232 ? -18.335 17.389 -5.507 1.00 86.56 232 ILE A O 1
ATOM 1893 N N . GLU A 1 233 ? -19.005 16.232 -7.294 1.00 86.44 233 GLU A N 1
ATOM 1894 C CA . GLU A 1 233 ? -19.786 15.256 -6.513 1.00 86.44 233 GLU A CA 1
ATOM 1895 C C . GLU A 1 233 ? -18.894 14.430 -5.578 1.00 86.44 233 GLU A C 1
ATOM 1897 O O . GLU A 1 233 ? -19.225 14.224 -4.41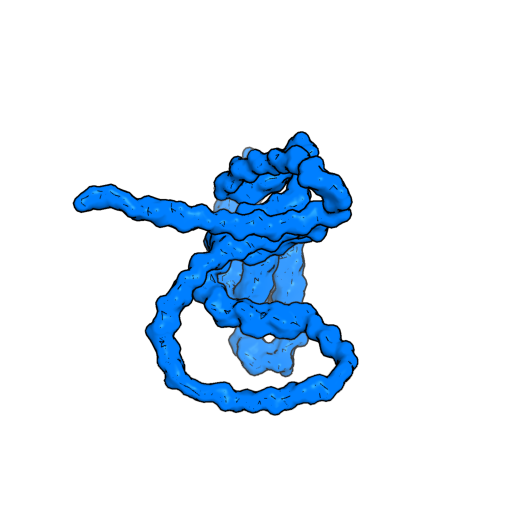3 1.00 86.44 233 GLU A O 1
ATOM 1902 N N . GLU A 1 234 ? -17.724 14.023 -6.070 1.00 84.81 234 GLU A N 1
ATOM 1903 C CA . GLU A 1 234 ? -16.720 13.306 -5.285 1.00 84.81 234 GLU A CA 1
ATOM 1904 C C . GLU A 1 234 ? -16.140 14.193 -4.179 1.00 84.81 234 GLU A C 1
ATOM 1906 O O . GLU A 1 234 ? -16.007 13.759 -3.037 1.00 84.81 234 GLU A O 1
ATOM 1911 N N . GLU A 1 235 ? -15.855 15.455 -4.493 1.00 88.31 235 GLU A N 1
ATOM 1912 C CA . GLU A 1 235 ? -15.379 16.425 -3.512 1.00 88.31 235 GLU A CA 1
ATOM 1913 C C . GLU A 1 235 ? -16.403 16.647 -2.385 1.00 88.31 235 GLU A C 1
ATOM 1915 O O . GLU A 1 235 ? -16.026 16.694 -1.213 1.00 88.31 235 GLU A O 1
ATOM 1920 N N . ILE A 1 236 ? -17.697 16.736 -2.716 1.00 88.44 236 ILE A N 1
ATOM 1921 C CA . ILE A 1 236 ? -18.784 16.894 -1.737 1.00 88.44 236 ILE A CA 1
ATOM 1922 C C . ILE A 1 236 ? -18.905 15.653 -0.846 1.00 88.44 236 ILE A C 1
ATOM 1924 O O . ILE A 1 236 ? -18.991 15.795 0.375 1.00 88.44 236 ILE A O 1
ATOM 1928 N N . MET A 1 237 ? -18.876 14.453 -1.431 1.00 89.06 237 MET A N 1
ATOM 1929 C CA . MET A 1 237 ? -18.928 13.191 -0.684 1.00 89.06 237 MET A CA 1
ATOM 1930 C C . MET A 1 237 ? -17.762 13.091 0.311 1.00 89.06 237 MET A C 1
ATOM 1932 O O . MET A 1 237 ? -17.964 12.881 1.509 1.00 89.06 237 MET A O 1
ATOM 1936 N N . LEU A 1 238 ? -16.532 13.317 -0.163 1.00 89.81 238 LEU A N 1
ATOM 1937 C CA . LEU A 1 238 ? -15.336 13.287 0.680 1.00 89.81 238 LEU A CA 1
ATOM 1938 C C . LEU A 1 238 ? -15.379 14.372 1.762 1.00 89.81 238 LEU A C 1
ATOM 1940 O O . LEU A 1 238 ? -14.957 14.126 2.894 1.00 89.81 238 LEU A O 1
ATOM 1944 N N . TRP A 1 239 ? -15.925 15.552 1.456 1.00 91.00 239 TRP A N 1
ATOM 1945 C CA . TRP A 1 239 ? -16.129 16.616 2.437 1.00 91.00 239 TRP A CA 1
ATOM 1946 C C . TRP A 1 239 ? -17.101 16.200 3.546 1.00 91.00 239 TRP A C 1
ATOM 1948 O O . TRP A 1 239 ? -16.827 16.437 4.726 1.00 91.00 239 TRP A O 1
ATOM 1958 N N . GLU A 1 240 ? -18.212 15.551 3.196 1.00 89.50 240 GLU A N 1
ATOM 1959 C CA . GLU A 1 240 ? -19.183 15.058 4.169 1.00 89.50 240 GLU A CA 1
ATOM 1960 C C . GLU A 1 240 ? -18.565 13.996 5.083 1.00 89.50 240 GLU A C 1
ATOM 1962 O O . GLU A 1 240 ? -18.655 14.093 6.313 1.00 89.50 240 GLU A O 1
ATOM 1967 N N . TRP A 1 241 ? -17.862 13.026 4.504 1.00 91.19 241 TRP A N 1
ATOM 1968 C CA . TRP A 1 241 ? -17.135 12.010 5.259 1.00 91.19 241 TRP A CA 1
ATOM 1969 C C . TRP A 1 241 ? -16.077 12.618 6.171 1.00 91.19 241 TRP A C 1
ATOM 1971 O O . TRP A 1 241 ? -15.984 12.250 7.343 1.00 91.19 241 TRP A O 1
ATOM 1981 N N . LYS A 1 242 ? -15.328 13.610 5.680 1.00 91.12 242 LYS A N 1
ATOM 1982 C CA . LYS A 1 242 ? -14.323 14.341 6.459 1.00 91.12 242 LYS A CA 1
ATOM 1983 C C . LYS A 1 242 ? -14.966 15.077 7.634 1.00 91.12 242 LYS A C 1
ATOM 1985 O O . LYS A 1 242 ? -14.444 15.038 8.751 1.00 91.12 242 LYS A O 1
ATOM 1990 N N . TYR A 1 243 ? -16.117 15.714 7.416 1.00 89.12 243 TYR A N 1
ATOM 1991 C CA . TYR A 1 243 ? -16.873 16.391 8.468 1.00 89.12 243 TYR A CA 1
ATOM 1992 C C . TYR A 1 243 ? -17.368 15.410 9.539 1.00 89.12 243 TYR A C 1
ATOM 1994 O O . TYR A 1 243 ? -17.202 15.672 10.734 1.00 89.12 243 TYR A O 1
ATOM 2002 N N . ARG A 1 244 ? -17.931 14.264 9.134 1.00 87.12 244 ARG A N 1
ATOM 2003 C CA . ARG A 1 244 ? -18.393 13.216 10.059 1.00 87.12 244 ARG A CA 1
ATOM 2004 C C . ARG A 1 244 ? -17.223 12.604 10.841 1.00 87.12 244 ARG A C 1
ATOM 2006 O O . ARG A 1 244 ? -17.293 12.543 12.066 1.00 87.12 244 ARG A O 1
ATOM 2013 N N . ALA A 1 245 ? -16.114 12.271 10.177 1.00 86.50 245 ALA A N 1
ATOM 2014 C CA . ALA A 1 245 ? -14.904 11.749 10.819 1.00 86.50 245 ALA A CA 1
ATOM 2015 C C . ALA A 1 245 ? -14.318 12.727 11.852 1.00 86.50 245 ALA A C 1
ATOM 2017 O O . ALA A 1 245 ? -13.911 12.318 12.938 1.00 86.50 245 ALA A O 1
ATOM 2018 N N . ARG A 1 246 ? -14.347 14.039 11.574 1.00 87.81 246 ARG A N 1
ATOM 2019 C CA . ARG A 1 246 ? -13.904 15.078 12.519 1.00 87.81 246 ARG A CA 1
ATOM 2020 C C . ARG A 1 246 ? -14.710 15.098 13.820 1.00 87.81 246 ARG A C 1
ATOM 2022 O O . ARG A 1 246 ? -14.165 15.473 14.852 1.00 87.81 246 ARG A O 1
ATOM 2029 N N . ARG A 1 247 ? -15.989 14.709 13.797 1.00 87.00 247 ARG A N 1
ATOM 2030 C CA . ARG A 1 247 ? -16.828 14.639 15.010 1.00 87.00 247 ARG A CA 1
ATOM 2031 C C . ARG A 1 247 ? -16.469 13.464 15.921 1.00 87.00 247 ARG A C 1
ATOM 2033 O O . ARG A 1 247 ? -16.886 13.470 17.074 1.00 87.00 247 ARG A O 1
ATOM 2040 N N . LEU A 1 248 ? -15.734 12.480 15.404 1.00 80.12 248 LEU A N 1
ATOM 2041 C CA . LEU A 1 248 ? -15.299 11.284 16.129 1.00 80.12 248 LEU A CA 1
ATOM 2042 C C . LEU A 1 248 ? -13.906 11.449 16.777 1.00 80.12 248 LEU A C 1
ATOM 2044 O O . LEU A 1 248 ? -13.436 10.534 17.453 1.00 80.12 248 LEU A O 1
ATOM 2048 N N . MET A 1 249 ? -13.244 12.597 16.580 1.00 75.94 249 MET A N 1
ATOM 2049 C CA . MET A 1 249 ? -11.948 12.945 17.189 1.00 75.94 249 MET A CA 1
ATOM 2050 C C . MET A 1 249 ? -12.074 13.739 18.488 1.00 75.94 249 MET A C 1
ATOM 2052 O O . MET A 1 249 ? -11.111 13.680 19.295 1.00 75.94 249 MET A O 1
#